Protein AF-A0A1L8STH0-F1 (afdb_monomer_lite)

InterPro domains:
  IPR018649 SHOCT domain [PF09851] (233-260)

Organism: NCBI:txid319970

Sequence (262 aa):
MKKMAKICVGCENKIGALSSGYKLGDGDYACKNCFKLAGYGGSFADLKELKTMTSAEFKKRLPADAGEVNAKDLHKSQLAQFKAHANLTINDVLFNDQEQALLIKKSIMFNRPQSLIKYEDIDSYTPIFDSGKMRKGSFSRGVVGGAVAGPLGSLVASSTGKKSIESISRLGIDFHLKDGREIQFLLAETDVKLDSITGRALVDDYNKLVEKLDSLFAPETSASSAEILSPVDEIRKYKELLDEGILTQAEFDAKKKELLEN

Foldseek 3Di:
DPPPFAAALQARHTDDPPADFQAALVGHGHHPVLLVQLPDPPDPVSSVVRNDDDSVRSNVSHDPCSHPDDVVNVVVVVVVVQVVQQPDDQPQKTHHVVQQWIWRDDDPVVNAHIDIGHLVFFPDKAWDWAFDDWPDDDDDDDGPDDDSDAQCVCLLVVPVDDTHRQWTQWGWMWTQTPVRDIHTDTPHNHTDGCPDPSNVSSSVSRNVVSVVNCVSVPPCPDDDDDDPDQLVVVLVVLVVCVVVVVDPPVRSVVSNVVSVVD

Secondary structure (DSSP, 8-state):
---PPEEBTTT-PEEPTTS-PEEPTTS-EE-HHHHHHTT----HHHHHHHTT--HHHHHHTS-TTTTT--HHHHHHHHHHHHHHT-SEEETTEEEETTTTEEEEPPBTTTTBPPEEEEGGGEEEEEEEEEE--B---SS------------THHHHH-TTSS--B-EEEEEEEEEEETTS-EEEEEEESS-EETTSHHHHHHHHHHHHHHHHHHHHHS----S-S-----HHHHHHHHHHHHHTTSS-HHHHHHHHHHHH--

pLDDT: mean 75.12, std 16.88, range [33.81, 95.19]

Structure (mmCIF, N/CA/C/O backbone):
data_AF-A0A1L8STH0-F1
#
_entry.id   AF-A0A1L8STH0-F1
#
loop_
_atom_site.group_PDB
_atom_site.id
_atom_site.type_symbol
_atom_site.label_atom_id
_atom_site.label_alt_id
_atom_site.label_comp_id
_atom_site.label_asym_id
_atom_site.label_e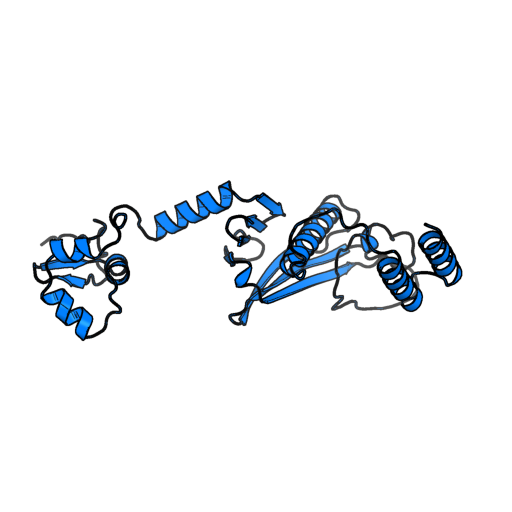ntity_id
_atom_site.label_seq_id
_atom_site.pdbx_PDB_ins_code
_atom_site.Cartn_x
_atom_site.Cartn_y
_atom_site.Cartn_z
_atom_site.occupancy
_atom_site.B_iso_or_equiv
_atom_site.auth_seq_id
_atom_site.auth_comp_id
_atom_site.auth_asym_id
_atom_site.auth_atom_id
_atom_site.pdbx_PDB_model_num
ATOM 1 N N . MET A 1 1 ? -25.577 24.052 37.010 1.00 42.78 1 MET A N 1
ATOM 2 C CA . MET A 1 1 ? -25.224 22.674 37.428 1.00 42.78 1 MET A CA 1
ATOM 3 C C . MET A 1 1 ? -24.206 22.115 36.436 1.00 42.78 1 MET A C 1
ATOM 5 O O . MET A 1 1 ? -24.540 21.992 35.264 1.00 42.78 1 MET A O 1
ATOM 9 N N . LYS A 1 2 ? -22.953 21.851 36.841 1.00 46.34 2 LYS A N 1
ATOM 10 C CA . LYS A 1 2 ? -21.965 21.191 35.964 1.00 46.34 2 LYS A CA 1
ATOM 11 C C . LYS A 1 2 ? -22.470 19.772 35.675 1.00 46.34 2 LYS A C 1
ATOM 13 O O . LYS A 1 2 ? -22.552 18.972 36.601 1.00 46.34 2 LYS A O 1
ATOM 18 N N . LYS A 1 3 ? -22.830 19.453 34.423 1.00 57.97 3 LYS A N 1
ATOM 19 C CA . LYS A 1 3 ? -23.038 18.054 34.011 1.00 57.97 3 LYS A CA 1
ATOM 20 C C . LYS A 1 3 ? -21.710 17.333 34.233 1.00 57.97 3 LYS A C 1
ATOM 22 O O . LYS A 1 3 ? -20.728 17.653 33.564 1.00 57.97 3 LYS A O 1
ATOM 27 N N . MET A 1 4 ? -21.668 16.422 35.202 1.00 65.06 4 MET A N 1
ATOM 28 C CA . MET A 1 4 ? -20.504 15.564 35.386 1.00 65.06 4 MET A CA 1
ATOM 29 C C . MET A 1 4 ? -20.271 14.768 34.102 1.00 65.06 4 MET A C 1
ATOM 31 O O . MET A 1 4 ? -21.213 14.354 33.419 1.00 65.06 4 MET A O 1
ATOM 35 N N . ALA A 1 5 ? -19.003 14.634 33.734 1.00 73.25 5 ALA A N 1
ATOM 36 C CA . ALA A 1 5 ? -18.606 13.856 32.579 1.00 73.25 5 ALA A CA 1
ATOM 37 C C . ALA A 1 5 ? -18.984 12.389 32.807 1.00 73.25 5 ALA A C 1
ATOM 39 O O . ALA A 1 5 ? -18.653 11.830 33.847 1.00 73.25 5 ALA A O 1
ATOM 40 N N . LYS A 1 6 ? -19.662 11.766 31.840 1.00 87.31 6 LYS A N 1
ATOM 41 C CA . LYS A 1 6 ? -19.889 10.318 31.869 1.00 87.31 6 LYS A CA 1
ATOM 42 C C . LYS A 1 6 ? -18.554 9.621 31.615 1.00 87.31 6 LYS A C 1
ATOM 44 O O . LYS A 1 6 ? -17.863 9.989 30.666 1.00 87.31 6 LYS A O 1
ATOM 49 N N . ILE A 1 7 ? -18.202 8.637 32.430 1.00 87.06 7 ILE A N 1
ATOM 50 C CA . ILE A 1 7 ? -16.996 7.819 32.264 1.00 87.06 7 ILE A CA 1
ATOM 51 C C . ILE A 1 7 ? -17.436 6.404 31.889 1.00 87.06 7 ILE A C 1
ATOM 53 O O . ILE A 1 7 ? -18.454 5.920 32.377 1.00 87.06 7 ILE A O 1
ATOM 57 N N . CYS A 1 8 ? -16.715 5.778 30.961 1.00 88.81 8 CYS A N 1
ATOM 58 C CA . CYS A 1 8 ? -16.949 4.394 30.581 1.00 88.81 8 CYS A CA 1
ATOM 59 C C . CYS A 1 8 ? -16.483 3.456 31.695 1.00 88.81 8 CYS A C 1
ATOM 61 O O . CYS A 1 8 ? -15.317 3.506 32.065 1.00 88.81 8 CYS A O 1
ATOM 63 N N . VAL A 1 9 ? -17.328 2.535 32.152 1.00 89.12 9 VAL A N 1
ATOM 64 C CA . VAL A 1 9 ? -16.907 1.527 33.137 1.00 89.12 9 VAL A CA 1
ATOM 65 C C . VAL A 1 9 ? -15.927 0.505 32.578 1.00 89.12 9 VAL A C 1
ATOM 67 O O . VAL A 1 9 ? -15.195 -0.097 33.346 1.00 89.12 9 VAL A O 1
ATOM 70 N N . GLY A 1 10 ? -15.907 0.286 31.262 1.00 84.69 10 GLY A N 1
ATOM 71 C CA . GLY A 1 10 ? -15.038 -0.716 30.644 1.00 84.69 10 GLY A CA 1
ATOM 72 C C . GLY A 1 10 ? -13.602 -0.249 30.425 1.00 84.69 10 GLY A C 1
ATOM 73 O O . GLY A 1 10 ? -12.675 -0.996 30.697 1.00 84.69 10 GLY A O 1
ATOM 74 N N . CYS A 1 11 ? -13.430 0.982 29.938 1.00 82.25 11 CYS A N 1
ATOM 75 C CA . CYS A 1 11 ? -12.124 1.519 29.542 1.00 82.25 11 CYS A CA 1
ATOM 76 C C . CYS A 1 11 ? -11.747 2.823 30.251 1.00 82.25 11 CYS A C 1
ATOM 78 O O . CYS A 1 11 ? -10.834 3.505 29.805 1.00 82.25 11 CYS A O 1
ATOM 80 N N . GLU A 1 12 ? -12.536 3.246 31.243 1.00 84.56 12 GLU A N 1
ATOM 81 C CA . GLU A 1 12 ? -12.323 4.439 32.088 1.00 84.56 12 GLU A CA 1
ATOM 82 C C . GLU A 1 12 ? -12.192 5.776 31.331 1.00 84.56 12 GLU A C 1
ATOM 84 O O . GLU A 1 12 ? -11.986 6.845 31.904 1.00 84.56 12 GLU A O 1
ATOM 89 N N . ASN A 1 13 ? -12.430 5.751 30.022 1.00 82.00 13 ASN A N 1
ATOM 90 C CA . ASN A 1 13 ? -12.396 6.922 29.171 1.00 82.00 13 ASN A CA 1
ATOM 91 C C . ASN A 1 13 ? -13.669 7.757 29.311 1.00 82.00 13 ASN A C 1
ATOM 93 O O . ASN A 1 13 ? -14.790 7.249 29.432 1.00 82.00 13 ASN A O 1
ATOM 97 N N . LYS A 1 14 ? -13.502 9.073 29.190 1.00 85.75 14 LYS A N 1
ATOM 98 C CA . LYS A 1 14 ? -14.611 10.026 29.168 1.00 85.75 14 LYS A CA 1
ATOM 99 C C . LYS A 1 14 ? -15.485 9.822 27.926 1.00 85.75 14 LYS A C 1
ATOM 101 O O . LYS A 1 14 ? -15.016 9.895 26.792 1.00 85.75 14 LYS A O 1
ATOM 106 N N . ILE A 1 15 ? -16.783 9.645 28.137 1.00 84.88 15 ILE A N 1
ATOM 107 C CA . ILE A 1 15 ? -17.794 9.616 27.083 1.00 84.88 15 ILE A CA 1
ATOM 108 C C . ILE A 1 15 ? -18.123 11.068 26.717 1.00 84.88 15 ILE A C 1
ATOM 110 O O . ILE A 1 15 ? -18.501 11.880 27.568 1.00 84.88 15 ILE A O 1
ATOM 114 N N . GLY A 1 16 ? -17.911 11.409 25.445 1.00 75.00 16 GLY A N 1
ATOM 115 C CA . GLY A 1 16 ? -18.109 12.754 24.913 1.00 75.00 16 GLY A CA 1
ATOM 116 C C . GLY A 1 16 ? -19.529 13.281 25.134 1.00 75.00 16 GLY A C 1
ATOM 117 O O . GLY A 1 16 ? -20.498 12.530 25.149 1.00 75.00 16 GLY A O 1
ATOM 118 N N . ALA A 1 17 ? -19.670 14.602 25.269 1.00 67.69 17 ALA A N 1
ATOM 119 C CA . ALA A 1 17 ? -20.964 15.241 25.538 1.00 67.69 17 ALA A CA 1
ATOM 120 C C . ALA A 1 17 ? -22.015 15.009 24.431 1.00 67.69 17 ALA A C 1
ATOM 122 O O . ALA A 1 17 ? -23.211 15.092 24.703 1.00 67.69 17 ALA A O 1
ATOM 123 N N . LEU A 1 18 ? -21.557 14.711 23.209 1.00 61.09 18 LEU A N 1
ATOM 124 C CA . LEU A 1 18 ? -22.375 14.427 22.026 1.00 61.09 18 LEU A CA 1
ATOM 125 C C . LEU A 1 18 ? -22.520 12.923 21.731 1.00 61.09 18 LEU A C 1
ATOM 127 O O . LEU A 1 18 ? -23.310 12.556 20.867 1.00 61.09 18 LEU A O 1
ATOM 131 N N . SER A 1 19 ? -21.777 12.045 22.418 1.00 62.41 19 SER A N 1
ATOM 132 C CA . SER A 1 19 ? -21.889 10.597 22.237 1.00 62.41 19 SER A CA 1
ATOM 133 C C . SER A 1 19 ? -22.766 9.977 23.325 1.00 62.41 19 SER A C 1
ATOM 135 O O . SER A 1 19 ? -22.543 10.136 24.527 1.00 62.41 19 SER A O 1
ATOM 137 N N . SER A 1 20 ? -23.799 9.246 22.908 1.00 68.75 20 SER A N 1
ATOM 138 C CA . SER A 1 20 ? -24.640 8.470 23.814 1.00 68.75 20 SER A CA 1
ATOM 139 C C . SER A 1 20 ? -23.900 7.201 24.239 1.00 68.75 20 SER A C 1
ATOM 141 O O . SER A 1 20 ? -23.809 6.227 23.498 1.00 68.75 20 SER A O 1
ATOM 143 N N . GLY A 1 21 ? -23.340 7.217 25.448 1.00 85.25 21 GLY A N 1
ATOM 144 C CA . GLY A 1 21 ? -22.971 5.982 26.141 1.00 85.25 21 GLY A CA 1
ATOM 145 C C . GLY A 1 21 ? -24.203 5.117 26.422 1.00 85.25 21 GLY A C 1
ATOM 146 O O . GLY A 1 21 ? -25.314 5.638 26.562 1.00 85.25 21 GLY A O 1
ATOM 147 N N . TYR A 1 22 ? -23.998 3.811 26.545 1.00 90.62 22 TYR A N 1
ATOM 148 C CA . TYR A 1 22 ? -25.030 2.840 26.892 1.00 90.62 22 TYR A CA 1
ATOM 149 C C . TYR A 1 22 ? -25.149 2.757 28.410 1.00 90.62 22 TYR A C 1
ATOM 151 O O . TYR A 1 22 ? -24.155 2.501 29.083 1.00 90.62 22 TYR A O 1
ATOM 159 N N . LYS A 1 23 ? -26.340 3.031 28.945 1.00 91.62 23 LYS A N 1
ATOM 160 C CA . LYS A 1 23 ? -26.589 3.035 30.391 1.00 91.62 23 LYS A CA 1
ATOM 161 C C . LYS A 1 23 ? -26.835 1.607 30.895 1.00 91.62 23 LYS A C 1
ATOM 163 O O . LYS A 1 23 ? -27.662 0.909 30.310 1.00 91.62 23 LYS A O 1
ATOM 168 N N . LEU A 1 24 ? -26.146 1.227 31.965 1.00 91.94 24 LEU A N 1
ATOM 169 C CA . LEU A 1 24 ? -26.267 -0.050 32.673 1.00 91.94 24 LEU A CA 1
ATOM 170 C C . LEU A 1 24 ? -27.373 0.005 33.741 1.00 91.94 24 LEU A C 1
ATOM 172 O O . LEU A 1 24 ? -27.905 1.081 34.044 1.00 91.94 24 LEU A O 1
ATOM 176 N N . GLY A 1 25 ? -27.737 -1.150 34.302 1.00 90.94 25 GLY A N 1
ATOM 177 C CA . GLY A 1 25 ? -28.806 -1.268 35.300 1.00 90.94 25 GLY A CA 1
ATOM 178 C C . GLY A 1 25 ? -28.511 -0.561 36.624 1.00 90.94 25 GLY A C 1
ATOM 179 O O . GLY A 1 25 ? -29.418 -0.011 37.245 1.00 90.94 25 GLY A O 1
ATOM 180 N N . ASP A 1 26 ? -27.239 -0.482 37.007 1.00 91.44 26 ASP A N 1
ATOM 181 C CA . ASP A 1 26 ? -26.745 0.247 38.184 1.00 91.44 26 ASP A CA 1
ATOM 182 C C . ASP A 1 26 ? -26.544 1.755 37.938 1.00 91.44 26 ASP A C 1
ATOM 184 O O . ASP A 1 26 ? -26.207 2.507 38.850 1.00 91.44 26 ASP A O 1
ATOM 188 N N . GLY A 1 27 ? -26.826 2.232 36.723 1.00 88.38 27 GLY A N 1
ATOM 189 C CA . GLY A 1 27 ? -26.800 3.651 36.375 1.00 88.38 27 GLY A CA 1
ATOM 190 C C . GLY A 1 27 ? -25.500 4.144 35.745 1.00 88.38 27 GLY A C 1
ATOM 191 O O . GLY A 1 27 ? -25.479 5.275 35.242 1.00 88.38 27 GLY A O 1
ATOM 192 N N . ASP A 1 28 ? -24.483 3.290 35.707 1.00 92.00 28 ASP A N 1
ATOM 193 C CA . ASP A 1 28 ? -23.204 3.528 35.054 1.00 92.00 28 ASP A CA 1
ATOM 194 C C . ASP A 1 28 ? -23.305 3.468 33.522 1.00 92.00 28 ASP A C 1
ATOM 196 O O . ASP A 1 28 ? -24.368 3.209 32.946 1.00 92.00 28 ASP A O 1
ATOM 200 N N . TYR A 1 29 ? -22.202 3.770 32.830 1.00 92.00 29 TYR A N 1
ATOM 201 C CA . TYR A 1 29 ? -22.183 3.859 31.371 1.00 92.00 29 TYR A CA 1
ATOM 202 C C . TYR A 1 29 ? -21.056 3.056 30.731 1.00 92.00 29 TYR A C 1
ATOM 204 O O . TYR A 1 29 ? -19.908 3.122 31.155 1.00 92.00 29 TYR A O 1
ATOM 212 N N . ALA A 1 30 ? -21.360 2.403 29.611 1.00 89.94 30 ALA A N 1
ATOM 213 C CA . ALA A 1 30 ? -20.384 1.844 28.684 1.00 89.94 30 ALA A CA 1
ATOM 214 C C . ALA A 1 30 ? -20.266 2.716 27.421 1.00 89.94 30 ALA A C 1
ATOM 216 O O . ALA A 1 30 ? -21.263 3.197 26.873 1.00 89.94 30 ALA A O 1
ATOM 217 N N . CYS A 1 31 ? -19.048 2.928 26.921 1.00 89.19 31 CYS A N 1
ATOM 218 C CA . CYS A 1 31 ? -18.838 3.562 25.621 1.00 89.19 31 CYS A CA 1
ATOM 219 C C . CYS A 1 31 ? -19.174 2.583 24.483 1.00 89.19 31 CYS A C 1
ATOM 221 O O . CYS A 1 31 ? -19.232 1.370 24.680 1.00 89.19 31 CYS A O 1
ATOM 223 N N . LYS A 1 32 ? -19.348 3.101 23.263 1.00 87.19 32 LYS A N 1
ATOM 224 C CA . LYS A 1 32 ? -19.681 2.285 22.084 1.00 87.19 32 LYS A CA 1
ATOM 225 C C . LYS A 1 32 ? -18.651 1.201 21.764 1.00 87.19 32 LYS A C 1
ATOM 227 O O . LYS A 1 32 ? -19.029 0.148 21.262 1.00 87.19 32 LYS A O 1
ATOM 232 N N . ASN A 1 33 ? -17.378 1.440 22.069 1.00 82.31 33 ASN A N 1
ATOM 233 C CA . ASN A 1 33 ? -16.323 0.462 21.815 1.00 82.31 33 ASN A CA 1
ATOM 234 C C . ASN A 1 33 ? -16.402 -0.693 22.814 1.00 82.31 33 ASN A C 1
ATOM 236 O O . ASN A 1 33 ? -16.520 -1.833 22.388 1.00 82.31 33 ASN A O 1
ATOM 240 N N . CYS A 1 34 ? -16.442 -0.406 24.121 1.00 85.12 34 CYS A N 1
ATOM 241 C CA . CYS A 1 34 ? -16.616 -1.439 25.147 1.00 85.12 34 CYS A CA 1
ATOM 242 C C . CYS A 1 34 ? -17.928 -2.206 24.967 1.00 85.12 34 CYS A C 1
ATOM 244 O O . CYS A 1 34 ? -17.962 -3.409 25.168 1.00 85.12 34 CYS A O 1
ATOM 246 N N . PHE A 1 35 ? -19.000 -1.533 24.542 1.00 87.19 35 PHE A N 1
ATOM 247 C CA . PHE A 1 35 ? -20.268 -2.186 24.221 1.00 87.19 35 PHE A CA 1
ATOM 248 C C . PHE A 1 35 ? -20.105 -3.262 23.137 1.00 87.19 35 PHE A C 1
ATOM 250 O O . PHE A 1 35 ? -20.540 -4.392 23.324 1.00 87.19 35 PHE A O 1
ATOM 257 N N . LYS A 1 36 ? -19.422 -2.937 22.032 1.00 84.56 36 LYS A N 1
ATOM 258 C CA . LYS A 1 36 ? -19.140 -3.907 20.965 1.00 84.56 36 LYS A CA 1
ATOM 259 C C . LYS A 1 36 ? -18.164 -4.999 21.404 1.00 84.56 36 LYS A C 1
ATOM 261 O O . LYS A 1 36 ? -18.380 -6.157 21.075 1.00 84.56 36 LYS A O 1
ATOM 266 N N . LEU A 1 37 ? -17.116 -4.639 22.151 1.00 81.62 37 LEU A N 1
ATOM 267 C CA . LEU A 1 37 ? -16.128 -5.590 22.679 1.00 81.62 37 LEU A CA 1
ATOM 268 C C . LEU A 1 37 ? -16.756 -6.605 23.638 1.00 81.62 37 LEU A C 1
ATOM 270 O O . LEU A 1 37 ? -16.346 -7.756 23.647 1.00 81.62 37 LEU A O 1
ATOM 274 N N . ALA A 1 38 ? -17.780 -6.200 24.392 1.00 82.81 38 ALA A N 1
ATOM 275 C CA . ALA A 1 38 ? -18.565 -7.085 25.250 1.00 82.81 38 ALA A CA 1
ATOM 276 C C . ALA A 1 38 ? -19.574 -7.967 24.478 1.00 82.81 38 ALA A C 1
ATOM 278 O O . ALA A 1 38 ? -20.394 -8.639 25.102 1.00 82.81 38 ALA A O 1
ATOM 279 N N . GLY A 1 39 ? -19.540 -7.950 23.138 1.00 80.25 39 GLY A N 1
ATOM 280 C CA . GLY A 1 39 ? -20.343 -8.817 22.273 1.00 80.25 39 GLY A CA 1
ATOM 281 C C . GLY A 1 39 ? -21.718 -8.273 21.880 1.00 80.25 39 GLY A C 1
ATOM 282 O O . GLY A 1 39 ? -22.509 -9.015 21.306 1.00 80.25 39 GLY A O 1
ATOM 283 N N . TYR A 1 40 ? -22.029 -7.002 22.155 1.00 84.56 40 TYR A N 1
ATOM 284 C CA . TYR A 1 40 ? -23.346 -6.435 21.845 1.00 84.56 40 TYR A CA 1
ATOM 285 C C . TYR A 1 40 ? -23.395 -5.760 20.464 1.00 84.56 40 TYR A C 1
ATOM 287 O O . TYR A 1 40 ? -22.540 -4.941 20.108 1.00 84.56 40 TYR A O 1
ATOM 295 N N . GLY A 1 41 ? -24.447 -6.057 19.696 1.00 76.69 41 GLY A N 1
ATOM 296 C CA . GLY A 1 41 ? -24.688 -5.531 18.347 1.00 76.69 41 GLY A CA 1
ATOM 297 C C . GLY A 1 41 ? -25.549 -4.262 18.305 1.00 76.69 41 GLY A C 1
ATOM 298 O O . GLY A 1 41 ? -25.539 -3.541 17.308 1.00 76.69 41 GLY A O 1
ATOM 299 N N . GLY A 1 42 ? -26.257 -3.947 19.392 1.00 79.75 42 GLY A N 1
ATOM 300 C CA . GLY A 1 42 ? -27.161 -2.797 19.499 1.00 79.75 42 GLY A CA 1
ATOM 301 C C . GLY A 1 42 ? -28.630 -3.141 19.257 1.00 79.75 42 GLY A C 1
ATOM 302 O O . GLY A 1 42 ? -29.432 -2.231 19.043 1.00 79.75 42 GLY A O 1
ATOM 303 N N . SER A 1 43 ? -28.983 -4.429 19.280 1.00 84.56 43 SER A N 1
ATOM 304 C CA . SER A 1 43 ? -30.360 -4.888 19.111 1.00 84.56 43 SER A CA 1
ATOM 305 C C . SER A 1 43 ? -31.255 -4.442 20.279 1.00 84.56 43 SER A C 1
ATOM 307 O O . SER A 1 43 ? -30.781 -4.074 21.358 1.00 84.56 43 SER A O 1
ATOM 309 N N . PHE A 1 44 ? -32.578 -4.496 20.096 1.00 85.56 44 PHE A N 1
ATOM 310 C CA . PHE A 1 44 ? -33.516 -4.237 21.194 1.00 85.56 44 PHE A CA 1
ATOM 311 C C . PHE A 1 44 ? -33.310 -5.204 22.375 1.00 85.56 44 PHE A C 1
ATOM 313 O O . PHE A 1 44 ? -33.454 -4.796 23.529 1.00 85.56 44 PHE A O 1
ATOM 320 N N . ALA A 1 45 ? -32.940 -6.460 22.098 1.00 83.88 45 ALA A N 1
ATOM 321 C CA . ALA A 1 45 ? -32.635 -7.452 23.125 1.00 83.88 45 ALA A CA 1
ATOM 322 C C . ALA A 1 45 ? -31.372 -7.066 23.909 1.00 83.88 45 ALA A C 1
ATOM 324 O O . ALA A 1 45 ? -31.415 -7.031 25.137 1.00 83.88 45 ALA A O 1
ATOM 325 N N . ASP A 1 46 ? -30.314 -6.649 23.210 1.00 84.50 46 ASP A N 1
ATOM 326 C CA . ASP A 1 46 ? -29.050 -6.209 23.814 1.00 84.50 46 ASP A CA 1
ATOM 327 C C . ASP A 1 46 ? -29.291 -5.029 24.765 1.00 84.50 46 ASP A C 1
ATOM 329 O O . ASP A 1 46 ? -28.834 -5.011 25.905 1.00 84.50 46 ASP A O 1
ATOM 333 N N . LEU A 1 47 ? -30.073 -4.036 24.324 1.00 85.81 47 LEU A N 1
ATOM 334 C CA . LEU A 1 47 ? -30.404 -2.865 25.140 1.00 85.81 47 LEU A CA 1
ATOM 335 C C . LEU A 1 47 ? -31.247 -3.220 26.370 1.00 85.81 47 LEU A C 1
ATOM 337 O O . LEU A 1 47 ? -31.153 -2.535 27.392 1.00 85.81 47 LEU A O 1
ATOM 341 N N . LYS A 1 48 ? -32.092 -4.252 26.277 1.00 89.44 48 LYS A N 1
ATOM 342 C CA . LYS A 1 48 ? -32.896 -4.743 27.399 1.00 89.44 48 LYS A CA 1
ATOM 343 C C . LYS A 1 48 ? -32.021 -5.471 28.420 1.00 89.44 48 LYS A C 1
ATOM 345 O O . LYS A 1 48 ? -32.165 -5.206 29.608 1.00 89.44 48 LYS A O 1
ATOM 350 N N . GLU A 1 49 ? -31.096 -6.309 27.957 1.00 89.06 49 GLU A N 1
ATOM 351 C CA . GLU A 1 49 ? -30.124 -7.022 28.794 1.00 89.06 49 GLU A CA 1
ATOM 352 C C . GLU A 1 49 ? -29.173 -6.055 29.518 1.00 89.06 49 GLU A C 1
ATOM 354 O O . GLU A 1 49 ? -28.969 -6.162 30.729 1.00 89.06 49 GLU A O 1
ATOM 359 N N . LEU A 1 50 ? -28.666 -5.031 28.822 1.00 88.50 50 LEU A N 1
ATOM 360 C CA . LEU A 1 50 ? -27.799 -4.017 29.434 1.00 88.50 50 LEU A CA 1
ATOM 361 C C . LEU A 1 50 ? -28.469 -3.238 30.563 1.00 88.50 50 LEU A C 1
ATOM 363 O O . LEU A 1 50 ? -27.807 -2.889 31.537 1.00 88.50 50 LEU A O 1
ATOM 367 N N . LYS A 1 51 ? -29.777 -2.984 30.463 1.00 88.12 51 LYS A N 1
ATOM 368 C CA . LYS A 1 51 ? -30.535 -2.292 31.517 1.00 88.12 51 LYS A CA 1
ATOM 369 C C . LYS A 1 51 ? -30.727 -3.127 32.781 1.00 88.12 51 LYS A C 1
ATOM 371 O O . LYS A 1 51 ? -31.133 -2.566 33.793 1.00 88.12 51 LYS A O 1
ATOM 376 N N . THR A 1 52 ? -30.477 -4.432 32.730 1.00 91.19 52 THR A N 1
ATOM 377 C CA . THR A 1 52 ? -30.568 -5.329 33.891 1.00 91.19 52 THR A CA 1
ATOM 378 C C . THR A 1 52 ? -29.205 -5.734 34.445 1.00 91.19 52 THR A C 1
ATOM 380 O O . THR A 1 52 ? -29.140 -6.288 35.534 1.00 91.19 52 THR A O 1
ATOM 383 N N . MET A 1 53 ? -28.127 -5.454 33.714 1.00 88.69 53 MET A N 1
ATOM 384 C CA . MET A 1 53 ? -26.763 -5.854 34.051 1.00 88.69 53 MET A CA 1
ATOM 385 C C . MET A 1 53 ? -26.047 -4.792 34.893 1.00 88.69 53 MET A C 1
ATOM 387 O O . MET A 1 53 ? -26.216 -3.589 34.673 1.00 88.69 53 MET A O 1
ATOM 391 N N . THR A 1 54 ? -25.202 -5.242 35.818 1.00 94.25 54 THR A N 1
ATOM 392 C CA . THR A 1 54 ? -24.309 -4.389 36.617 1.00 94.25 54 THR A CA 1
ATOM 393 C C . THR A 1 54 ? -22.984 -4.110 35.906 1.00 94.25 54 THR A C 1
ATOM 395 O O . THR A 1 54 ? -22.536 -4.859 35.035 1.00 94.25 54 THR A O 1
ATOM 398 N N . SER A 1 55 ? -22.278 -3.067 36.326 1.00 89.81 55 SER A N 1
ATOM 399 C CA . SER A 1 55 ? -20.946 -2.729 35.819 1.00 89.81 55 SER A CA 1
ATOM 400 C C . SER A 1 55 ? -19.915 -3.822 36.076 1.00 89.81 55 SER A C 1
ATOM 402 O O . SER A 1 55 ? -19.035 -4.044 35.245 1.00 89.81 55 SER A O 1
ATOM 404 N N . ALA A 1 56 ? -20.030 -4.544 37.193 1.00 87.06 56 ALA A N 1
ATOM 405 C CA . ALA A 1 56 ? -19.158 -5.673 37.505 1.00 87.06 56 ALA A CA 1
ATOM 406 C C . ALA A 1 56 ? -19.361 -6.841 36.524 1.00 87.06 56 ALA A C 1
ATOM 408 O O . ALA A 1 56 ? -18.391 -7.446 36.073 1.00 87.06 56 ALA A O 1
ATOM 409 N N . GLU A 1 57 ? -20.607 -7.144 36.163 1.00 86.62 57 GLU A N 1
ATOM 410 C CA . GLU A 1 57 ? -20.935 -8.177 35.173 1.00 86.62 57 GLU A CA 1
ATOM 411 C C . GLU A 1 57 ? -20.540 -7.754 33.758 1.00 86.62 57 GLU A C 1
ATOM 413 O O . GLU A 1 57 ? -19.990 -8.559 33.010 1.00 86.62 57 GLU A O 1
ATOM 418 N N . PHE A 1 58 ? -20.738 -6.480 33.413 1.00 89.19 58 PHE A N 1
ATOM 419 C CA . PHE A 1 58 ? -20.303 -5.936 32.131 1.00 89.19 58 PHE A CA 1
ATOM 420 C C . PHE A 1 58 ? -18.784 -6.036 31.960 1.00 89.19 58 PHE A C 1
ATOM 422 O O . PHE A 1 58 ? -18.314 -6.491 30.919 1.00 89.19 58 PHE A O 1
ATOM 429 N N . LYS A 1 59 ? -18.010 -5.683 32.997 1.00 85.75 59 LYS A N 1
ATOM 430 C CA . LYS A 1 59 ? -16.543 -5.807 32.994 1.00 85.75 59 LYS A CA 1
ATOM 431 C C . LYS A 1 59 ? -16.072 -7.241 32.748 1.00 85.75 59 LYS A C 1
ATOM 433 O O . LYS A 1 59 ? -15.091 -7.427 32.044 1.00 85.75 59 LYS A O 1
ATOM 438 N N . LYS A 1 60 ? -16.787 -8.252 33.256 1.00 86.44 60 LYS A N 1
ATOM 439 C CA . LYS A 1 60 ? -16.457 -9.672 33.020 1.00 86.44 60 LYS A CA 1
ATOM 440 C C . LYS A 1 60 ? -16.644 -10.118 31.566 1.00 86.44 60 LYS A C 1
ATOM 442 O O . LYS A 1 60 ? -16.074 -11.132 31.185 1.00 86.44 60 LYS A O 1
ATOM 447 N N . ARG A 1 61 ? -17.453 -9.405 30.774 1.00 83.19 61 ARG A N 1
ATOM 448 C CA . ARG A 1 61 ? -17.642 -9.686 29.338 1.00 83.19 61 ARG A CA 1
ATOM 449 C C . ARG A 1 61 ? -16.610 -9.004 28.450 1.00 83.19 61 ARG A C 1
ATOM 451 O O . ARG A 1 61 ? -16.568 -9.278 27.256 1.00 83.19 61 ARG A O 1
ATOM 458 N N . LEU A 1 62 ? -15.821 -8.092 29.005 1.00 77.62 62 LEU A N 1
ATOM 459 C CA . LEU A 1 62 ? -14.759 -7.436 28.267 1.00 77.62 62 LEU A CA 1
ATOM 460 C C . LEU A 1 62 ? -13.516 -8.331 28.225 1.00 77.62 62 LEU A C 1
ATOM 462 O O . LEU A 1 62 ? -13.262 -9.066 29.182 1.00 77.62 62 LEU A O 1
ATOM 466 N N . PRO A 1 63 ? -12.722 -8.261 27.145 1.00 72.06 63 PRO A N 1
ATOM 467 C CA . PRO A 1 63 ? -11.413 -8.897 27.133 1.00 72.06 63 PRO A CA 1
ATOM 468 C C . PRO A 1 63 ? -10.523 -8.277 28.228 1.00 72.06 63 PRO A C 1
ATOM 470 O O . PRO A 1 63 ? -10.731 -7.130 28.637 1.00 72.06 63 PRO A O 1
ATOM 473 N N . ALA A 1 64 ? -9.563 -9.054 28.743 1.00 64.50 64 ALA A N 1
ATOM 474 C CA . ALA A 1 64 ? -8.769 -8.716 29.934 1.00 64.50 64 ALA A CA 1
ATOM 475 C C . ALA A 1 64 ? -7.968 -7.396 29.819 1.00 64.50 64 ALA A C 1
ATOM 477 O O . ALA A 1 64 ? -7.541 -6.844 30.827 1.00 64.50 64 ALA A O 1
ATOM 478 N N . ASP A 1 65 ? -7.808 -6.880 28.604 1.00 57.44 65 ASP A N 1
ATOM 479 C CA . ASP A 1 65 ? -7.063 -5.686 28.201 1.00 57.44 65 ASP A CA 1
ATOM 480 C C . ASP A 1 65 ? -7.958 -4.471 27.864 1.00 57.44 65 ASP A C 1
ATOM 482 O O . ASP A 1 65 ? -7.466 -3.411 27.471 1.00 57.44 65 ASP A O 1
ATOM 486 N N . ALA A 1 66 ? -9.280 -4.566 28.050 1.00 55.03 66 ALA A N 1
ATOM 487 C CA . ALA A 1 66 ? -10.223 -3.504 27.675 1.00 55.03 66 ALA A CA 1
ATOM 488 C C . ALA A 1 66 ? -10.021 -2.163 28.412 1.00 55.03 66 ALA A C 1
ATOM 490 O O . ALA A 1 66 ? -10.550 -1.136 27.971 1.00 55.03 66 ALA A O 1
ATOM 491 N N . GLY A 1 67 ? -9.265 -2.171 29.515 1.00 53.84 67 GLY A N 1
ATOM 492 C CA . GLY A 1 67 ? -8.900 -0.994 30.301 1.00 53.84 67 GLY A CA 1
ATOM 493 C C . GLY A 1 67 ? -7.852 -0.087 29.647 1.00 53.84 67 GLY A C 1
ATOM 494 O O . GLY A 1 67 ? -7.850 1.109 29.924 1.00 53.84 67 GLY A O 1
ATOM 495 N N . GLU A 1 68 ? -6.998 -0.606 28.759 1.00 55.00 68 GLU A N 1
ATOM 496 C CA . GLU A 1 68 ? -5.767 0.105 28.370 1.00 55.00 68 GLU A CA 1
ATOM 497 C C . GLU A 1 68 ? -5.740 0.676 26.958 1.00 55.00 68 GLU A C 1
ATOM 499 O O . GLU A 1 68 ? -4.846 1.462 26.649 1.00 55.00 68 GLU A O 1
ATOM 504 N N . VAL A 1 69 ? -6.700 0.362 26.085 1.00 49.31 69 VAL A N 1
ATOM 505 C CA . VAL A 1 69 ? -6.530 0.748 24.683 1.00 49.31 69 VAL A CA 1
ATOM 506 C C . VAL A 1 69 ? -7.737 1.465 24.103 1.00 49.31 69 VAL A C 1
ATOM 508 O O . VAL A 1 69 ? -8.717 0.895 23.624 1.00 49.31 69 VAL A O 1
ATOM 511 N N . ASN A 1 70 ? -7.643 2.794 24.097 1.00 52.84 70 ASN A N 1
ATOM 512 C CA . ASN A 1 70 ? -8.379 3.609 23.144 1.00 52.84 70 ASN A CA 1
ATOM 513 C C . ASN A 1 70 ? -8.097 3.052 21.741 1.00 52.84 70 ASN A C 1
ATOM 515 O O . ASN A 1 70 ? -6.944 2.890 21.361 1.00 52.84 70 ASN A O 1
ATOM 519 N N . ALA A 1 71 ? -9.136 2.781 20.953 1.00 46.34 71 ALA A N 1
ATOM 520 C CA . ALA A 1 71 ? -8.995 2.232 19.603 1.00 46.34 71 ALA A CA 1
ATOM 521 C C . ALA A 1 71 ? -8.034 3.051 18.713 1.00 46.34 71 ALA A C 1
ATOM 523 O O . ALA A 1 71 ? -7.404 2.498 17.818 1.00 46.34 71 ALA A O 1
ATOM 524 N N . LYS A 1 72 ? -7.880 4.361 18.974 1.00 43.50 72 LYS A N 1
ATOM 525 C CA . LYS A 1 72 ? -6.872 5.201 18.308 1.00 43.50 72 LYS A CA 1
ATOM 526 C C . LYS A 1 72 ? -5.446 4.903 18.766 1.00 43.50 72 LYS A C 1
ATOM 528 O O . LYS A 1 72 ? -4.545 4.945 17.938 1.00 43.50 72 LYS A O 1
ATOM 533 N N . ASP A 1 73 ? -5.254 4.617 20.047 1.00 50.28 73 ASP A N 1
ATOM 534 C CA . ASP A 1 73 ? -3.956 4.286 20.632 1.00 50.28 73 ASP A CA 1
ATOM 535 C C . ASP A 1 73 ? -3.557 2.838 20.308 1.00 50.28 73 ASP A C 1
ATOM 537 O O . ASP A 1 73 ? -2.389 2.604 20.023 1.00 50.28 73 ASP A O 1
ATOM 541 N N . LEU A 1 74 ? -4.528 1.918 20.194 1.00 46.03 74 LEU A N 1
ATOM 542 C CA . LEU A 1 74 ? -4.320 0.543 19.716 1.00 46.03 74 LEU A CA 1
ATOM 543 C C . LEU A 1 74 ? -3.913 0.542 18.250 1.00 46.03 74 LEU A C 1
ATOM 545 O O . LEU A 1 74 ? -2.906 -0.035 17.873 1.00 46.03 74 LEU A O 1
ATOM 549 N N . HIS A 1 75 ? -4.671 1.253 17.417 1.00 55.12 75 HIS A N 1
ATOM 550 C CA . HIS A 1 75 ? -4.343 1.367 16.006 1.00 55.12 75 HIS A CA 1
ATOM 551 C C . HIS A 1 75 ? -2.992 2.069 15.807 1.00 55.12 75 HIS A C 1
ATOM 553 O O . HIS A 1 75 ? -2.233 1.711 14.914 1.00 55.12 75 HIS A O 1
ATOM 559 N N . LYS A 1 76 ? -2.646 3.044 16.659 1.00 62.41 76 LYS A N 1
ATOM 560 C CA . LYS A 1 76 ? -1.342 3.717 16.627 1.00 62.41 76 LYS A CA 1
ATOM 561 C C . LYS A 1 76 ? -0.203 2.802 17.083 1.00 62.41 76 LYS A C 1
ATOM 563 O O . LYS A 1 76 ? 0.862 2.868 16.474 1.00 62.41 76 LYS A O 1
ATOM 568 N N . SER A 1 77 ? -0.399 1.975 18.112 1.00 58.16 77 SER A N 1
ATOM 569 C CA . SER A 1 77 ? 0.611 1.026 18.593 1.00 58.16 77 SER A CA 1
ATOM 570 C C . SER A 1 77 ? 0.800 -0.137 17.623 1.00 58.16 77 SER A C 1
ATOM 572 O O . SER A 1 77 ? 1.938 -0.431 17.277 1.00 58.16 77 SER A O 1
ATOM 574 N N . GLN A 1 78 ? -0.283 -0.705 17.089 1.00 62.69 78 GLN A N 1
ATOM 575 C CA . GLN A 1 78 ? -0.254 -1.722 16.032 1.00 62.69 78 GLN A CA 1
ATOM 576 C C . GLN A 1 78 ? 0.440 -1.192 14.777 1.00 62.69 78 GLN A C 1
ATOM 578 O O . GLN A 1 78 ? 1.342 -1.827 14.252 1.00 62.69 78 GLN A O 1
ATOM 583 N N . LEU A 1 79 ? 0.113 0.027 14.339 1.00 69.31 79 LEU A N 1
ATOM 584 C CA . LEU A 1 79 ? 0.788 0.654 13.204 1.00 69.31 79 LEU A CA 1
ATOM 585 C C . LEU A 1 79 ? 2.272 0.941 13.487 1.00 69.31 79 LEU A C 1
ATOM 587 O O . LEU A 1 79 ? 3.097 0.872 12.577 1.00 69.31 79 LEU A O 1
ATOM 591 N N . ALA A 1 80 ? 2.626 1.308 14.721 1.00 72.94 80 ALA A N 1
ATOM 592 C CA . ALA A 1 80 ? 4.018 1.514 15.114 1.00 72.94 80 ALA A CA 1
ATOM 593 C C . ALA A 1 80 ? 4.799 0.193 15.132 1.00 72.94 80 ALA A C 1
ATOM 595 O O . ALA A 1 80 ? 5.928 0.159 14.650 1.00 72.94 80 ALA A O 1
ATOM 596 N N . GLN A 1 81 ? 4.187 -0.886 15.623 1.00 68.00 81 GLN A N 1
ATOM 597 C CA . GLN A 1 81 ? 4.752 -2.232 15.592 1.00 68.00 81 GLN A CA 1
ATOM 598 C C . GLN A 1 81 ? 4.902 -2.737 14.157 1.00 68.00 81 GLN A C 1
ATOM 600 O O . GLN A 1 81 ? 6.001 -3.147 13.798 1.00 68.00 81 GLN A O 1
ATOM 605 N N . PHE A 1 82 ? 3.878 -2.587 13.315 1.00 76.94 82 PHE A N 1
ATOM 606 C CA . PHE A 1 82 ? 3.948 -2.928 11.895 1.00 76.94 82 PHE A CA 1
ATOM 607 C C . PHE A 1 82 ? 5.138 -2.235 11.220 1.00 76.94 82 PHE A C 1
ATOM 609 O O . PHE A 1 82 ? 5.935 -2.861 10.527 1.00 76.94 82 PHE A O 1
ATOM 616 N N . LYS A 1 83 ? 5.296 -0.924 11.457 1.00 78.06 83 LYS A N 1
ATOM 617 C CA . LYS A 1 83 ? 6.409 -0.136 10.903 1.00 78.06 83 LYS A CA 1
ATOM 618 C C . LYS A 1 83 ? 7.774 -0.590 11.421 1.00 78.06 83 LYS A C 1
ATOM 620 O O . LYS A 1 83 ? 8.738 -0.516 10.669 1.00 78.06 83 LYS A O 1
ATOM 625 N N . ALA A 1 84 ? 7.864 -1.012 12.682 1.00 75.50 84 ALA A N 1
ATOM 626 C CA . ALA A 1 84 ? 9.113 -1.460 13.294 1.00 75.50 84 ALA A CA 1
ATOM 627 C C . ALA A 1 84 ? 9.574 -2.834 12.782 1.00 75.50 84 ALA A C 1
ATOM 629 O O . ALA A 1 84 ? 10.773 -3.097 12.778 1.00 75.50 84 ALA A O 1
ATOM 630 N N . HIS A 1 85 ? 8.641 -3.678 12.335 1.00 76.81 85 HIS A N 1
ATOM 631 C CA . HIS A 1 85 ? 8.914 -5.038 11.859 1.00 76.81 85 HIS A CA 1
ATOM 632 C C . HIS A 1 85 ? 8.776 -5.184 10.336 1.00 76.81 85 HIS A C 1
ATOM 634 O O . HIS A 1 85 ? 8.748 -6.299 9.824 1.00 76.81 85 HIS A O 1
ATOM 640 N N . ALA A 1 86 ? 8.715 -4.072 9.596 1.00 83.38 86 ALA A N 1
ATOM 641 C CA . ALA A 1 86 ? 8.737 -4.113 8.140 1.00 83.38 86 ALA A CA 1
ATOM 642 C C . ALA A 1 86 ? 10.060 -4.729 7.655 1.00 83.38 86 ALA A C 1
ATOM 644 O O . ALA A 1 86 ? 11.138 -4.194 7.921 1.00 83.38 86 ALA A O 1
ATOM 645 N N . ASN A 1 87 ? 9.982 -5.849 6.938 1.00 89.75 87 ASN A N 1
ATOM 646 C CA . ASN A 1 87 ? 11.153 -6.576 6.452 1.00 89.75 87 ASN A CA 1
ATOM 647 C C . ASN A 1 87 ? 11.663 -6.045 5.105 1.00 89.75 87 ASN A C 1
ATOM 649 O O . ASN A 1 87 ? 12.818 -6.273 4.754 1.00 89.75 87 ASN A O 1
ATOM 653 N N . LEU A 1 88 ? 10.828 -5.310 4.368 1.00 91.31 88 LEU A N 1
ATOM 654 C CA . LEU A 1 88 ? 11.202 -4.656 3.120 1.00 91.31 88 LEU A CA 1
ATOM 655 C C . LEU A 1 88 ? 10.507 -3.297 3.023 1.00 91.31 88 LEU A C 1
ATOM 657 O O . LEU A 1 88 ? 9.297 -3.182 3.197 1.00 91.31 88 LEU A O 1
ATOM 661 N N . THR A 1 89 ? 11.278 -2.250 2.743 1.00 92.88 89 THR A N 1
ATOM 662 C CA . THR A 1 89 ? 10.748 -0.914 2.457 1.00 92.88 89 THR A CA 1
ATOM 663 C C . THR A 1 89 ? 11.154 -0.524 1.050 1.00 92.88 89 THR A C 1
ATOM 665 O O . THR A 1 89 ? 12.346 -0.446 0.758 1.00 92.88 89 THR A O 1
ATOM 668 N N . ILE A 1 90 ? 10.167 -0.251 0.203 1.00 93.06 90 ILE A N 1
ATOM 669 C CA . ILE A 1 90 ? 10.378 0.291 -1.135 1.00 93.06 90 ILE A CA 1
ATOM 670 C C . ILE A 1 90 ? 9.633 1.615 -1.192 1.00 93.06 90 ILE A C 1
ATOM 672 O O . ILE A 1 90 ? 8.402 1.654 -1.184 1.00 93.06 90 ILE A O 1
ATOM 676 N N . ASN A 1 91 ? 10.391 2.710 -1.195 1.00 92.88 91 ASN A N 1
ATOM 677 C CA . ASN A 1 91 ? 9.842 4.059 -1.163 1.00 92.88 91 ASN A CA 1
ATOM 678 C C . ASN A 1 91 ? 8.849 4.248 0.018 1.00 92.88 91 ASN A C 1
ATOM 680 O O . ASN A 1 91 ? 9.184 4.069 1.198 1.00 92.88 91 ASN A O 1
ATOM 684 N N . ASP A 1 92 ? 7.603 4.595 -0.291 1.00 92.75 92 ASP A N 1
ATOM 685 C CA . ASP A 1 92 ? 6.514 4.775 0.660 1.00 92.75 92 ASP A CA 1
ATOM 686 C C . ASP A 1 92 ? 5.728 3.492 0.991 1.00 92.75 92 ASP A C 1
ATOM 688 O O . ASP A 1 92 ? 4.743 3.571 1.729 1.00 92.75 92 ASP A O 1
ATOM 692 N N . VAL A 1 93 ? 6.154 2.325 0.501 1.00 95.19 93 VAL A N 1
ATOM 693 C CA . VAL A 1 93 ? 5.524 1.024 0.776 1.00 95.19 93 VAL A CA 1
ATOM 694 C C . VAL A 1 93 ? 6.389 0.204 1.728 1.00 95.19 93 VAL A C 1
ATOM 696 O O . VAL A 1 93 ? 7.576 -0.015 1.489 1.00 95.19 93 VAL A O 1
ATOM 699 N N . LEU A 1 94 ? 5.791 -0.239 2.832 1.00 94.81 94 LEU A N 1
ATOM 700 C CA . LEU A 1 94 ? 6.413 -1.121 3.817 1.00 94.81 94 LEU A CA 1
ATOM 701 C C . LEU A 1 94 ? 5.739 -2.483 3.735 1.00 94.81 94 LEU A C 1
ATOM 703 O O . LEU A 1 94 ? 4.538 -2.572 3.966 1.00 94.81 94 LEU A O 1
ATOM 707 N N . PHE A 1 95 ? 6.510 -3.522 3.460 1.00 93.69 95 PHE A N 1
ATOM 708 C CA . PHE A 1 95 ? 6.067 -4.908 3.505 1.00 93.69 95 PHE A CA 1
ATOM 709 C C . PHE A 1 95 ? 6.443 -5.508 4.856 1.00 93.69 95 PHE A C 1
ATOM 711 O O . PHE A 1 95 ? 7.552 -5.286 5.353 1.00 93.69 95 PHE A O 1
ATOM 718 N N . ASN A 1 96 ? 5.506 -6.243 5.444 1.00 89.81 96 ASN A N 1
ATOM 719 C CA . ASN A 1 96 ? 5.713 -7.039 6.641 1.00 89.81 96 ASN A CA 1
ATOM 720 C C . ASN A 1 96 ? 5.186 -8.448 6.363 1.00 89.81 96 ASN A C 1
ATOM 722 O O . ASN A 1 96 ? 3.996 -8.734 6.499 1.00 89.81 96 ASN A O 1
ATOM 726 N N . ASP A 1 97 ? 6.096 -9.328 5.964 1.00 88.25 97 ASP A N 1
ATOM 727 C CA . ASP A 1 97 ? 5.783 -10.712 5.617 1.00 88.25 97 ASP A CA 1
ATOM 728 C C . ASP A 1 97 ? 5.392 -11.547 6.842 1.00 88.25 97 ASP A C 1
ATOM 730 O O . ASP A 1 97 ? 4.692 -12.544 6.695 1.00 88.25 97 ASP A O 1
ATOM 734 N N . GLN A 1 98 ? 5.773 -11.145 8.060 1.00 83.88 98 GLN A N 1
ATOM 735 C CA . GLN A 1 98 ? 5.298 -11.818 9.274 1.00 83.88 98 GLN A CA 1
ATOM 736 C C . GLN A 1 98 ? 3.819 -11.523 9.531 1.00 83.88 98 GLN A C 1
ATOM 738 O O . GLN A 1 98 ? 3.063 -12.419 9.897 1.00 83.88 98 GLN A O 1
ATOM 743 N N . GLU A 1 99 ? 3.397 -10.278 9.306 1.00 82.62 99 GLU A N 1
ATOM 744 C CA . GLU A 1 99 ? 1.995 -9.863 9.424 1.00 82.62 99 GLU A CA 1
ATOM 745 C C . GLU A 1 99 ? 1.185 -10.090 8.135 1.00 82.62 99 GLU A C 1
ATOM 747 O O . GLU A 1 99 ? -0.010 -9.794 8.113 1.00 82.62 99 GLU A O 1
ATOM 752 N N . GLN A 1 100 ? 1.814 -10.625 7.077 1.00 89.00 100 GLN A N 1
ATOM 753 C CA . GLN A 1 100 ? 1.210 -10.879 5.761 1.00 89.00 100 GLN A CA 1
ATOM 754 C C . GLN A 1 100 ? 0.435 -9.659 5.240 1.00 89.00 100 GLN A C 1
ATOM 756 O O . GLN A 1 100 ? -0.715 -9.749 4.802 1.00 89.00 100 GLN A O 1
ATOM 761 N N . ALA A 1 101 ? 1.053 -8.483 5.351 1.00 89.62 101 ALA A N 1
ATOM 762 C CA . ALA A 1 101 ? 0.430 -7.219 4.999 1.00 89.62 101 ALA A CA 1
ATOM 763 C C . ALA A 1 101 ? 1.459 -6.183 4.537 1.00 89.62 101 ALA A C 1
ATOM 765 O O . ALA A 1 101 ? 2.647 -6.249 4.858 1.00 89.62 101 ALA A O 1
ATOM 766 N N . LEU A 1 102 ? 0.977 -5.189 3.792 1.00 94.50 102 LEU A N 1
ATOM 767 C CA . LEU A 1 102 ? 1.727 -4.005 3.396 1.00 94.50 102 LEU A CA 1
ATOM 768 C C . LEU A 1 102 ? 1.066 -2.725 3.905 1.00 94.50 102 LEU A C 1
ATOM 770 O O . LEU A 1 102 ? -0.156 -2.613 4.015 1.00 94.50 102 LEU A O 1
ATOM 774 N N . LEU A 1 103 ? 1.897 -1.725 4.180 1.00 92.38 103 LEU A N 1
ATOM 775 C CA . LEU A 1 103 ? 1.488 -0.374 4.521 1.00 92.38 103 LEU A CA 1
ATOM 776 C C . LEU A 1 103 ? 1.972 0.594 3.448 1.00 92.38 103 LEU A C 1
ATOM 778 O O . LEU A 1 103 ? 3.170 0.830 3.301 1.00 92.38 103 LEU A O 1
ATOM 782 N N . ILE A 1 104 ? 1.027 1.252 2.790 1.00 92.31 104 ILE A N 1
ATOM 783 C CA . ILE A 1 104 ? 1.291 2.408 1.941 1.00 92.31 104 ILE A CA 1
ATOM 784 C C . ILE A 1 104 ? 1.211 3.660 2.814 1.00 92.31 104 ILE A C 1
ATOM 786 O O . ILE A 1 104 ? 0.163 3.980 3.389 1.00 92.31 104 ILE A O 1
ATOM 790 N N . LYS A 1 105 ? 2.321 4.393 2.931 1.00 89.44 105 LYS A N 1
ATOM 791 C CA . LYS A 1 105 ? 2.367 5.661 3.665 1.00 89.44 105 LYS A CA 1
ATOM 792 C C . LYS A 1 105 ? 1.473 6.707 2.997 1.00 89.44 105 LYS A C 1
ATOM 794 O O . LYS A 1 105 ? 1.369 6.790 1.767 1.00 89.44 105 LYS A O 1
ATOM 799 N N . LYS A 1 106 ? 0.890 7.567 3.839 1.00 87.81 106 LYS A N 1
ATOM 800 C CA . LYS A 1 106 ? 0.217 8.794 3.398 1.00 87.81 106 LYS A CA 1
ATOM 801 C C . LYS A 1 106 ? 1.196 9.634 2.579 1.00 87.81 106 LYS A C 1
ATOM 803 O O . LYS A 1 106 ? 2.279 9.937 3.071 1.00 87.81 106 LYS A O 1
ATOM 808 N N . SER A 1 107 ? 0.766 10.094 1.410 1.00 83.62 107 SER A N 1
ATOM 809 C CA . SER A 1 107 ? 1.488 11.102 0.636 1.00 83.62 107 SER A CA 1
ATOM 810 C C . SER A 1 107 ? 0.601 12.316 0.419 1.00 83.62 107 SER A C 1
ATOM 812 O O . SER A 1 107 ? -0.513 12.210 -0.085 1.00 83.62 107 SER A O 1
ATOM 814 N N . ILE A 1 108 ? 1.096 13.487 0.816 1.00 85.31 108 ILE A N 1
ATOM 815 C CA . ILE A 1 108 ? 0.414 14.755 0.535 1.00 85.31 108 ILE A CA 1
ATOM 816 C C . ILE A 1 108 ? 0.589 15.118 -0.945 1.00 85.31 108 ILE A C 1
ATOM 818 O O . ILE A 1 108 ? -0.353 15.606 -1.556 1.00 85.31 108 ILE A O 1
ATOM 822 N N . MET A 1 109 ? 1.763 14.826 -1.522 1.00 83.94 109 MET A N 1
ATOM 823 C CA . MET A 1 109 ? 2.091 15.126 -2.920 1.00 83.94 109 MET A CA 1
ATOM 824 C C . MET A 1 109 ? 1.146 14.423 -3.898 1.00 83.94 109 MET A C 1
ATOM 826 O O . MET A 1 109 ? 0.656 15.059 -4.820 1.00 83.94 109 MET A O 1
ATOM 830 N N . PHE A 1 110 ? 0.842 13.148 -3.647 1.00 82.06 110 PHE A N 1
ATOM 831 C CA . PHE A 1 110 ? -0.051 12.343 -4.488 1.00 82.06 110 PHE A CA 1
ATOM 832 C C . PHE A 1 110 ? -1.489 12.270 -3.948 1.00 82.06 110 PHE A C 1
ATOM 834 O O . PHE A 1 110 ? -2.242 11.383 -4.332 1.00 82.06 110 PHE A O 1
ATOM 841 N N . ASN A 1 111 ? -1.866 13.146 -3.002 1.00 81.50 111 ASN A N 1
ATOM 842 C CA . ASN A 1 111 ? -3.182 13.147 -2.342 1.00 81.50 111 ASN A CA 1
ATOM 843 C C . ASN A 1 111 ? -3.652 11.746 -1.874 1.00 81.50 111 ASN A C 1
ATOM 845 O O . ASN A 1 111 ? -4.827 11.389 -1.952 1.00 81.50 111 ASN A O 1
ATOM 849 N N . ARG A 1 112 ? -2.711 10.934 -1.383 1.00 83.56 112 ARG A N 1
ATOM 850 C CA . ARG A 1 112 ? -2.917 9.521 -1.059 1.00 83.56 112 ARG A CA 1
ATOM 851 C C . ARG A 1 112 ? -3.053 9.339 0.456 1.00 83.56 112 ARG A C 1
ATOM 853 O O . ARG A 1 112 ? -2.132 9.725 1.191 1.00 83.56 112 ARG A O 1
ATOM 860 N N . PRO A 1 113 ? -4.154 8.755 0.969 1.00 81.81 113 PRO A N 1
ATOM 861 C CA . PRO A 1 113 ? -4.264 8.413 2.384 1.00 81.81 113 PRO A CA 1
ATOM 862 C C . PRO A 1 113 ? -3.297 7.279 2.756 1.00 81.81 113 PRO A C 1
ATOM 864 O O . PRO A 1 113 ? -2.714 6.626 1.898 1.00 81.81 113 PRO A O 1
ATOM 867 N N . GLN A 1 114 ? -3.106 7.051 4.055 1.00 85.00 114 GLN A N 1
ATOM 868 C CA . GLN A 1 114 ? -2.376 5.868 4.510 1.00 85.00 114 GLN A CA 1
ATOM 869 C C . GLN A 1 114 ? -3.283 4.635 4.387 1.00 85.00 114 GLN A C 1
ATOM 871 O O . GLN A 1 114 ? -4.419 4.690 4.861 1.00 85.00 114 GLN A O 1
ATOM 876 N N . SER A 1 115 ? -2.759 3.533 3.850 1.00 85.44 115 SER A N 1
ATOM 877 C CA . SER A 1 115 ? -3.505 2.281 3.656 1.00 85.44 115 SER A CA 1
ATOM 878 C C . SER A 1 115 ? -2.716 1.096 4.201 1.00 85.44 115 SER A C 1
ATOM 880 O O . SER A 1 115 ? -1.587 0.879 3.777 1.00 85.44 115 SER A O 1
ATOM 882 N N . LEU A 1 116 ? -3.304 0.344 5.134 1.00 87.38 116 LEU A N 1
ATOM 883 C CA . LEU A 1 116 ? -2.818 -0.971 5.563 1.00 87.38 116 LEU A CA 1
ATOM 884 C C . LEU A 1 116 ? -3.650 -2.027 4.831 1.00 87.38 116 LEU A C 1
ATOM 886 O O . LEU A 1 116 ? -4.878 -1.995 4.919 1.00 87.38 116 LEU A O 1
ATOM 890 N N . ILE A 1 117 ? -2.991 -2.902 4.082 1.00 88.50 117 ILE A N 1
ATOM 891 C CA . ILE A 1 117 ? -3.615 -3.862 3.169 1.00 88.50 117 ILE A CA 1
ATOM 892 C C . ILE A 1 117 ? -3.003 -5.225 3.465 1.00 88.50 117 ILE A C 1
ATOM 894 O O . ILE A 1 117 ? -1.784 -5.369 3.401 1.00 88.50 117 ILE A O 1
ATOM 898 N N . LYS A 1 118 ? -3.822 -6.223 3.796 1.00 91.75 118 LYS A N 1
ATOM 899 C CA . LYS A 1 118 ? -3.321 -7.592 3.925 1.00 91.75 118 LYS A CA 1
ATOM 900 C C . LYS A 1 118 ? -3.065 -8.189 2.553 1.00 91.75 118 LYS A C 1
ATOM 902 O O . LYS A 1 118 ? -3.800 -7.891 1.618 1.00 91.75 118 LYS A O 1
ATOM 907 N N . TYR A 1 119 ? -2.082 -9.074 2.443 1.00 92.38 119 TYR A N 1
ATOM 908 C CA . TYR A 1 119 ? -1.787 -9.777 1.194 1.00 92.38 119 TYR A CA 1
ATOM 909 C C . TYR A 1 119 ? -2.997 -10.577 0.713 1.00 92.38 119 TYR A C 1
ATOM 911 O O . TYR A 1 119 ? -3.349 -10.507 -0.458 1.00 92.38 119 TYR A O 1
ATOM 919 N N . GLU A 1 120 ? -3.707 -11.232 1.639 1.00 90.31 120 GLU A N 1
ATOM 920 C CA . GLU A 1 120 ? -4.933 -11.978 1.334 1.00 90.31 120 GLU A CA 1
ATOM 921 C C . GLU A 1 120 ? -6.062 -11.114 0.751 1.00 90.31 120 GLU A C 1
ATOM 923 O O . GLU A 1 120 ? -6.951 -11.663 0.106 1.00 90.31 120 GLU A O 1
ATOM 928 N N . ASP A 1 121 ? -6.042 -9.795 0.959 1.00 91.94 121 ASP A N 1
ATOM 929 C CA . ASP A 1 121 ? -7.065 -8.872 0.457 1.00 91.94 121 ASP A CA 1
ATOM 930 C C . ASP A 1 121 ? -6.734 -8.335 -0.945 1.00 91.94 121 ASP A C 1
ATOM 932 O O . ASP A 1 121 ? -7.600 -7.730 -1.584 1.00 91.94 121 ASP A O 1
ATOM 936 N N . ILE A 1 122 ? -5.507 -8.545 -1.433 1.00 92.75 122 ILE A N 1
ATOM 937 C CA . ILE A 1 122 ? -5.096 -8.148 -2.781 1.00 92.75 122 ILE A CA 1
ATOM 938 C C . ILE A 1 122 ? -5.563 -9.234 -3.753 1.00 92.75 122 ILE A C 1
ATOM 940 O O . ILE A 1 122 ? -5.243 -10.411 -3.596 1.00 92.75 122 ILE A O 1
ATOM 944 N N . ASP A 1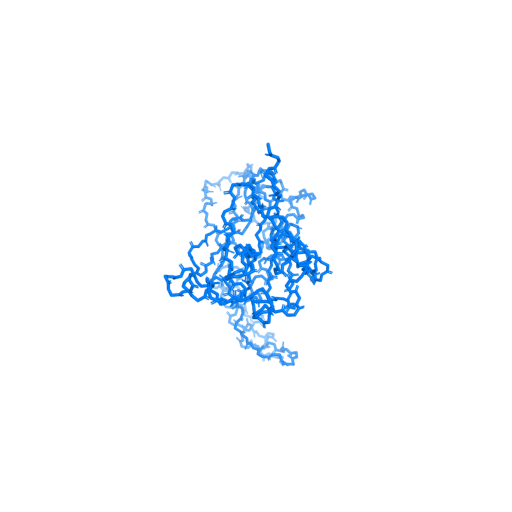 123 ? -6.369 -8.839 -4.731 1.00 90.31 123 ASP A N 1
ATOM 945 C CA . ASP A 1 123 ? -6.860 -9.722 -5.789 1.00 90.31 123 ASP A CA 1
ATOM 946 C C . ASP A 1 123 ? -5.854 -9.793 -6.941 1.00 90.31 123 ASP A C 1
ATOM 948 O O . ASP A 1 123 ? -5.470 -10.867 -7.394 1.00 90.31 123 ASP A O 1
ATOM 952 N N . SER A 1 124 ? -5.390 -8.627 -7.384 1.00 89.44 124 SER A N 1
ATOM 953 C CA . SER A 1 124 ? -4.384 -8.481 -8.430 1.00 89.44 124 SER A CA 1
ATOM 954 C C . SER A 1 124 ? -3.731 -7.101 -8.351 1.00 89.44 124 SER A C 1
ATOM 956 O O . SER A 1 124 ? -4.087 -6.260 -7.520 1.00 89.44 124 SER A O 1
ATOM 958 N N . TYR A 1 125 ? -2.758 -6.847 -9.220 1.00 90.25 125 TYR A N 1
ATOM 959 C CA . TYR A 1 125 ? -2.177 -5.522 -9.383 1.00 90.25 125 TYR A CA 1
ATOM 960 C C . TYR A 1 125 ? -1.931 -5.221 -10.863 1.00 90.25 125 TYR A C 1
ATOM 962 O O . TYR A 1 125 ? -1.757 -6.124 -11.679 1.00 90.25 125 TYR A O 1
ATOM 970 N N . THR A 1 126 ? -1.947 -3.942 -11.227 1.00 83.81 126 THR A N 1
ATOM 971 C CA . THR A 1 126 ? -1.635 -3.465 -12.575 1.00 83.81 126 THR A CA 1
ATOM 972 C C . THR A 1 126 ? -0.439 -2.523 -12.515 1.00 83.81 126 THR A C 1
ATOM 974 O O . THR A 1 126 ? -0.508 -1.483 -11.856 1.00 83.81 126 THR A O 1
ATOM 977 N N . PRO A 1 127 ? 0.672 -2.856 -13.187 1.00 83.75 127 PRO A N 1
ATOM 978 C CA . PRO A 1 127 ? 1.792 -1.940 -13.299 1.00 83.75 127 PRO A CA 1
ATOM 979 C C . PRO A 1 127 ? 1.438 -0.711 -14.151 1.00 83.75 127 PRO A C 1
ATOM 981 O O . PRO A 1 127 ? 0.838 -0.836 -15.219 1.00 83.75 127 PRO A O 1
ATOM 984 N N . ILE A 1 128 ? 1.834 0.480 -13.693 1.00 80.19 128 ILE A N 1
ATOM 985 C CA . ILE A 1 128 ? 1.656 1.749 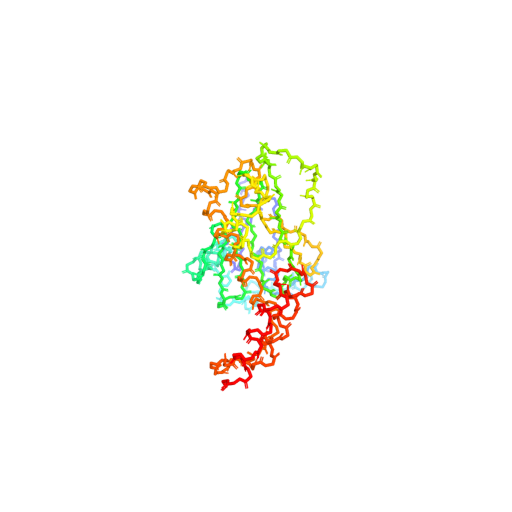-14.408 1.00 80.19 128 ILE A CA 1
ATOM 986 C C . ILE A 1 128 ? 2.991 2.185 -14.999 1.00 80.19 128 ILE A C 1
ATOM 988 O O . ILE A 1 128 ? 3.947 2.451 -14.264 1.00 80.19 128 ILE A O 1
ATOM 992 N N . PHE A 1 129 ? 3.012 2.361 -16.319 1.00 79.25 129 PHE A N 1
ATOM 993 C CA . PHE A 1 129 ? 4.131 2.943 -17.045 1.00 79.25 129 PHE A CA 1
ATOM 994 C C . PHE A 1 129 ? 3.641 3.786 -18.225 1.00 79.25 129 PHE A C 1
ATOM 996 O O . PHE A 1 129 ? 3.188 3.254 -19.240 1.00 79.25 129 PHE A O 1
ATOM 1003 N N . ASP A 1 130 ? 3.821 5.102 -18.118 1.00 77.44 130 ASP A N 1
ATOM 1004 C CA . ASP A 1 130 ? 3.563 6.035 -19.209 1.00 77.44 130 ASP A CA 1
ATOM 1005 C C . ASP A 1 130 ? 4.852 6.728 -19.640 1.00 77.44 130 ASP A C 1
ATOM 1007 O O . ASP A 1 130 ? 5.542 7.371 -18.843 1.00 77.44 130 ASP A O 1
ATOM 1011 N N . SER A 1 131 ? 5.164 6.668 -20.934 1.00 68.88 131 SER A N 1
ATOM 1012 C CA . SER A 1 131 ? 6.280 7.431 -21.493 1.00 68.88 131 SER A CA 1
ATOM 1013 C C . SER A 1 131 ? 5.995 8.936 -21.453 1.00 68.88 131 SER A C 1
ATOM 1015 O O . SER A 1 131 ? 4.878 9.377 -21.724 1.00 68.88 131 SER A O 1
ATOM 1017 N N . GLY A 1 132 ? 7.020 9.729 -21.160 1.00 69.88 132 GLY A N 1
ATOM 1018 C CA . GLY A 1 132 ? 7.013 11.180 -21.319 1.00 69.88 132 GLY A CA 1
ATOM 1019 C C . GLY A 1 132 ? 7.532 11.593 -22.697 1.00 69.88 132 GLY A C 1
ATOM 1020 O O . GLY A 1 132 ? 6.950 11.278 -23.736 1.00 69.88 132 GLY A O 1
ATOM 1021 N N . LYS A 1 133 ? 8.660 12.307 -22.730 1.00 66.31 133 LYS A N 1
ATOM 1022 C CA . LYS A 1 133 ? 9.327 12.737 -23.961 1.00 66.31 133 LYS A CA 1
ATOM 1023 C C . LYS A 1 133 ? 10.045 11.571 -24.637 1.00 66.31 133 LYS A C 1
ATOM 1025 O O . LYS A 1 133 ? 10.646 10.707 -23.999 1.00 66.31 133 LYS A O 1
ATOM 1030 N N . MET A 1 134 ? 10.025 11.609 -25.964 1.00 59.06 134 MET A N 1
ATOM 1031 C CA . MET A 1 134 ? 10.765 10.702 -26.837 1.00 59.06 134 MET A CA 1
ATOM 1032 C C . MET A 1 134 ? 11.899 11.476 -27.508 1.00 59.06 134 MET A C 1
ATOM 1034 O O . MET A 1 134 ? 11.692 12.616 -27.944 1.00 59.06 134 MET A O 1
ATOM 1038 N N . ARG A 1 135 ? 13.081 10.858 -27.646 1.00 54.22 135 ARG A N 1
ATOM 1039 C CA . ARG A 1 135 ? 14.197 11.480 -28.373 1.00 54.22 135 ARG A CA 1
ATOM 1040 C C . ARG A 1 135 ? 13.774 11.787 -29.813 1.00 54.22 135 ARG A C 1
ATOM 1042 O O . ARG A 1 135 ? 13.296 10.911 -30.532 1.00 54.22 135 ARG A O 1
ATOM 1049 N N . LYS A 1 136 ? 13.971 13.034 -30.256 1.00 42.16 136 LYS A N 1
ATOM 1050 C CA . LYS A 1 136 ? 13.691 13.456 -31.638 1.00 42.16 136 LYS A CA 1
ATOM 1051 C C . LYS A 1 136 ? 14.730 12.853 -32.592 1.00 42.16 136 LYS A C 1
ATOM 1053 O O . LYS A 1 136 ? 15.811 13.404 -32.760 1.00 42.16 136 LYS A O 1
ATOM 1058 N N . GLY A 1 137 ? 14.379 11.735 -33.222 1.00 44.66 137 GLY A N 1
ATOM 1059 C CA . GLY A 1 137 ? 15.092 11.104 -34.335 1.00 44.66 137 GLY A CA 1
ATOM 1060 C C . GLY A 1 137 ? 14.090 10.644 -35.395 1.00 44.66 137 GLY A C 1
ATOM 1061 O O . GLY A 1 137 ? 12.951 10.312 -35.073 1.00 44.66 137 GLY A O 1
ATOM 1062 N N . SER A 1 138 ? 14.474 10.714 -36.669 1.00 39.78 138 SER A N 1
ATOM 1063 C CA . SER A 1 138 ? 13.581 10.486 -37.808 1.00 39.78 138 SER A CA 1
ATOM 1064 C C . SER A 1 138 ? 12.921 9.100 -37.779 1.00 39.78 138 SER A C 1
ATOM 1066 O O . SER A 1 138 ? 13.614 8.095 -37.653 1.00 39.78 138 SER A O 1
ATOM 1068 N N . PHE A 1 139 ? 11.603 9.094 -38.015 1.00 40.47 139 PHE A N 1
ATOM 1069 C CA . PHE A 1 139 ? 10.714 7.945 -38.249 1.00 40.47 139 PHE A CA 1
ATOM 1070 C C . PHE A 1 139 ? 10.211 7.175 -37.018 1.00 40.47 139 PHE A C 1
ATOM 1072 O O . PHE A 1 139 ? 10.635 6.065 -36.718 1.00 40.47 139 PHE A O 1
ATOM 1079 N N . SER A 1 140 ? 9.161 7.704 -36.385 1.00 33.81 140 SER A N 1
ATOM 1080 C CA . SER A 1 140 ? 7.769 7.212 -36.522 1.00 33.81 140 SER A CA 1
ATOM 1081 C C . SER A 1 140 ? 6.969 7.431 -35.232 1.00 33.81 140 SER A C 1
ATOM 1083 O O . SER A 1 140 ? 7.417 7.136 -34.129 1.00 33.81 140 SER A O 1
ATOM 1085 N N . ARG A 1 141 ? 5.778 8.017 -35.398 1.00 46.28 141 ARG A N 1
ATOM 1086 C CA . ARG A 1 141 ? 4.782 8.261 -34.348 1.00 46.28 141 ARG A CA 1
ATOM 1087 C C . ARG A 1 141 ? 4.377 6.943 -33.683 1.00 46.28 141 ARG A C 1
ATOM 1089 O O . ARG A 1 141 ? 4.128 5.967 -34.381 1.00 46.28 141 ARG A O 1
ATOM 1096 N N . GLY A 1 142 ? 4.216 6.962 -32.366 1.00 42.31 142 GLY A N 1
ATOM 1097 C CA . GLY A 1 142 ? 3.557 5.894 -31.623 1.00 42.31 142 GLY A CA 1
ATOM 1098 C C . GLY A 1 142 ? 3.290 6.340 -30.195 1.00 42.31 142 GLY A C 1
ATOM 1099 O O . GLY A 1 142 ? 4.224 6.500 -29.418 1.00 42.31 142 GLY A O 1
ATOM 1100 N N . VAL A 1 143 ? 2.019 6.585 -29.881 1.00 40.62 143 VAL A N 1
ATOM 1101 C CA . VAL A 1 143 ? 1.519 6.628 -28.506 1.00 40.62 143 VAL A CA 1
ATOM 1102 C C . VAL A 1 143 ? 1.698 5.220 -27.944 1.00 40.62 143 VAL A C 1
ATOM 1104 O O . VAL A 1 143 ? 1.127 4.283 -28.494 1.00 40.62 143 VAL A O 1
ATOM 1107 N N . VAL A 1 144 ? 2.492 5.064 -26.888 1.00 41.75 144 VAL A N 1
ATOM 1108 C CA . VAL A 1 144 ? 2.438 3.872 -26.035 1.00 41.75 144 VAL A CA 1
ATOM 1109 C C . VAL A 1 144 ? 1.640 4.287 -24.807 1.00 41.75 144 VAL A C 1
ATOM 1111 O O . VAL A 1 144 ? 2.190 4.759 -23.821 1.00 41.75 144 VAL A O 1
ATOM 1114 N N . GLY A 1 145 ? 0.318 4.226 -24.941 1.00 37.12 145 GLY A N 1
ATOM 1115 C CA . GLY A 1 145 ? -0.597 4.198 -23.809 1.00 37.12 145 GLY A CA 1
ATOM 1116 C C . GLY A 1 145 ? -0.965 2.740 -23.583 1.00 37.12 145 GLY A C 1
ATOM 1117 O O . GLY A 1 145 ? -1.519 2.121 -24.489 1.00 37.12 145 GLY A O 1
ATOM 1118 N N . GLY A 1 146 ? -0.613 2.204 -22.415 1.00 40.94 146 GLY A N 1
ATOM 1119 C CA . GLY A 1 146 ? -0.920 0.830 -22.018 1.00 40.94 146 GLY A CA 1
ATOM 1120 C C . GLY A 1 146 ? 0.105 -0.199 -22.492 1.00 40.94 146 GLY A C 1
ATOM 1121 O O . GLY A 1 146 ? -0.204 -1.042 -23.328 1.00 40.94 146 GLY A O 1
ATOM 1122 N N . ALA A 1 147 ? 1.320 -0.156 -21.944 1.00 42.62 147 ALA A N 1
ATOM 1123 C CA . ALA A 1 147 ? 2.161 -1.348 -21.891 1.00 42.62 147 ALA A CA 1
ATOM 1124 C C . ALA A 1 147 ? 1.964 -2.000 -20.516 1.00 42.62 147 ALA A C 1
ATOM 1126 O O . ALA A 1 147 ? 2.141 -1.332 -19.499 1.00 42.62 147 ALA A O 1
ATOM 1127 N N . VAL A 1 148 ? 1.616 -3.291 -20.485 1.00 47.22 148 VAL A N 1
ATOM 1128 C CA . VAL A 1 148 ? 1.790 -4.131 -19.290 1.00 47.22 148 VAL A CA 1
ATOM 1129 C C . VAL A 1 148 ? 3.295 -4.273 -19.105 1.00 47.22 148 VAL A C 1
ATOM 1131 O O . VAL A 1 148 ? 3.931 -5.148 -19.689 1.00 47.22 148 VAL A O 1
ATOM 1134 N N . ALA A 1 149 ? 3.898 -3.321 -18.405 1.00 52.81 149 ALA A N 1
ATOM 1135 C CA . ALA A 1 149 ? 5.324 -3.339 -18.175 1.00 52.81 149 ALA A CA 1
ATOM 1136 C C . ALA A 1 149 ? 5.580 -4.151 -16.908 1.00 52.81 149 ALA A C 1
ATOM 1138 O O . ALA A 1 149 ? 5.432 -3.644 -15.799 1.00 52.81 149 ALA A O 1
ATOM 1139 N N . GLY A 1 150 ? 5.982 -5.411 -17.081 1.00 57.97 150 GLY A N 1
ATOM 1140 C CA . GLY A 1 150 ? 6.722 -6.134 -16.046 1.00 57.97 150 GLY A CA 1
ATOM 1141 C C . GLY A 1 150 ? 8.021 -5.390 -15.671 1.00 57.97 150 GLY A C 1
ATOM 1142 O O . GLY A 1 150 ? 8.162 -4.192 -15.939 1.00 57.97 150 GLY A O 1
ATOM 1143 N N . PRO A 1 151 ? 9.014 -6.055 -15.071 1.00 60.44 151 PRO A N 1
ATOM 1144 C CA . PRO A 1 151 ? 10.257 -5.392 -14.677 1.00 60.44 151 PRO A CA 1
ATOM 1145 C C . PRO A 1 151 ? 10.893 -4.590 -15.838 1.00 60.44 151 PRO A C 1
ATOM 1147 O O . PRO A 1 151 ? 11.222 -5.131 -16.892 1.00 60.44 151 PRO A O 1
ATOM 1150 N N . LEU A 1 152 ? 11.103 -3.283 -15.646 1.00 61.06 152 LEU A N 1
ATOM 1151 C CA . LEU A 1 152 ? 11.629 -2.315 -16.626 1.00 61.06 152 LEU A CA 1
ATOM 1152 C C . LEU A 1 152 ? 13.151 -2.437 -16.861 1.00 61.06 152 LEU A C 1
ATOM 1154 O O . LEU A 1 152 ? 13.760 -1.566 -17.489 1.00 61.06 152 LEU A O 1
ATOM 1158 N N . GLY A 1 153 ? 13.790 -3.502 -16.362 1.00 53.44 153 GLY A N 1
ATOM 1159 C CA . GLY A 1 153 ? 15.243 -3.707 -16.424 1.00 53.44 153 GLY A CA 1
ATOM 1160 C C . GLY A 1 153 ? 15.816 -3.713 -17.848 1.00 53.44 153 GLY A C 1
ATOM 1161 O O . GLY A 1 153 ? 16.926 -3.227 -18.068 1.00 53.44 153 GLY A O 1
ATOM 1162 N N . SER A 1 154 ? 15.041 -4.169 -18.838 1.00 51.25 154 SER A N 1
ATOM 1163 C CA . SER A 1 154 ? 15.447 -4.179 -20.249 1.00 51.25 154 SER A CA 1
ATOM 1164 C C . SER A 1 154 ? 15.407 -2.789 -20.892 1.00 51.25 154 SER A C 1
ATOM 1166 O O . SER A 1 154 ? 16.329 -2.438 -21.621 1.00 51.25 154 SER A O 1
ATOM 1168 N N . LEU A 1 155 ? 14.415 -1.953 -20.563 1.00 53.16 155 LEU A N 1
ATOM 1169 C CA . LEU A 1 155 ? 14.219 -0.621 -21.156 1.00 53.16 155 LEU A CA 1
ATOM 1170 C C . LEU A 1 155 ? 15.296 0.397 -20.748 1.00 53.16 155 LEU A C 1
ATOM 1172 O O . LEU A 1 155 ? 15.578 1.331 -21.501 1.00 53.16 155 LEU A O 1
ATOM 1176 N N . VAL A 1 156 ? 15.925 0.213 -19.582 1.00 47.59 156 VAL A N 1
ATOM 1177 C CA . VAL A 1 156 ? 17.041 1.058 -19.119 1.00 47.59 156 VAL A CA 1
ATOM 1178 C C . VAL A 1 156 ? 18.397 0.557 -19.646 1.00 47.59 156 VAL A C 1
ATOM 1180 O O . VAL A 1 156 ? 19.283 1.372 -19.913 1.00 47.59 156 VAL A O 1
ATOM 1183 N N . ALA A 1 157 ? 18.559 -0.753 -19.877 1.00 41.94 157 ALA A N 1
ATOM 1184 C CA . ALA A 1 157 ? 19.794 -1.343 -20.408 1.00 41.94 157 ALA A CA 1
ATOM 1185 C C . ALA A 1 157 ? 19.897 -1.303 -21.952 1.00 41.94 157 ALA A C 1
ATOM 1187 O O . ALA A 1 157 ? 20.997 -1.194 -22.490 1.00 41.94 157 ALA A O 1
ATOM 1188 N N . SER A 1 158 ? 18.775 -1.328 -22.684 1.00 39.78 158 SER A N 1
ATOM 1189 C CA . SER A 1 158 ? 18.729 -1.463 -24.153 1.00 39.78 158 SER A CA 1
ATOM 1190 C C . SER A 1 158 ? 18.751 -0.144 -24.937 1.00 39.78 158 SER A C 1
ATOM 1192 O O . SER A 1 158 ? 18.382 -0.111 -26.116 1.00 39.78 158 SER A O 1
ATOM 1194 N N . SER A 1 159 ? 19.201 0.966 -24.342 1.00 40.81 159 SER A N 1
ATOM 1195 C CA . SER A 1 159 ? 19.291 2.264 -25.045 1.00 40.81 159 SER A CA 1
ATOM 1196 C C . SER A 1 159 ? 20.255 2.274 -26.252 1.00 40.81 159 SER A C 1
ATOM 1198 O O . SER A 1 159 ? 20.378 3.285 -26.944 1.00 40.81 159 SER A O 1
ATOM 1200 N N . THR A 1 160 ? 20.873 1.136 -26.574 1.00 41.22 160 THR A N 1
ATOM 1201 C CA . THR A 1 160 ? 21.622 0.867 -27.806 1.00 41.22 160 THR A CA 1
ATOM 1202 C C . THR A 1 160 ? 20.760 0.436 -29.011 1.00 41.22 160 THR A C 1
ATOM 1204 O O . THR A 1 160 ? 21.304 0.313 -30.107 1.00 41.22 160 THR A O 1
ATOM 1207 N N . GLY A 1 161 ? 19.431 0.275 -28.894 1.00 37.75 161 GLY A N 1
ATOM 1208 C CA . GLY A 1 161 ? 18.591 -0.273 -29.977 1.00 37.75 161 GLY A CA 1
ATOM 1209 C C . GLY A 1 161 ? 17.327 0.518 -30.355 1.00 37.75 161 GLY A C 1
ATOM 1210 O O . GLY A 1 161 ? 16.232 0.207 -29.913 1.00 37.75 161 GLY A O 1
ATOM 1211 N N . LYS A 1 162 ? 17.460 1.496 -31.260 1.00 43.47 162 LYS A N 1
ATOM 1212 C CA . LYS A 1 162 ? 16.446 2.019 -32.218 1.00 43.47 162 LYS A CA 1
ATOM 1213 C C . LYS A 1 162 ? 15.084 2.601 -31.758 1.00 43.47 162 LYS A C 1
ATOM 1215 O O . LYS A 1 162 ? 14.465 3.252 -32.597 1.00 43.47 162 LYS A O 1
ATOM 1220 N N . LYS A 1 163 ? 14.643 2.523 -30.496 1.00 48.56 163 LYS A N 1
ATOM 1221 C CA . LYS A 1 163 ? 13.567 3.383 -29.929 1.00 48.56 163 LYS A CA 1
ATOM 1222 C C . LYS A 1 163 ? 13.812 3.634 -28.436 1.00 48.56 163 LYS A C 1
ATOM 1224 O O . LYS A 1 163 ? 13.539 2.770 -27.617 1.00 48.56 163 LYS A O 1
ATOM 1229 N N . SER A 1 164 ? 14.331 4.810 -28.072 1.00 55.75 164 SER A N 1
ATOM 1230 C CA . SER A 1 164 ? 14.646 5.145 -26.674 1.00 55.75 164 SER A CA 1
ATOM 1231 C C . SER A 1 164 ? 13.589 6.070 -26.067 1.00 55.75 164 SER A C 1
ATOM 1233 O O . SER A 1 164 ? 13.472 7.228 -26.489 1.00 55.75 164 SER A O 1
ATOM 1235 N N . ILE A 1 165 ? 12.863 5.580 -25.063 1.00 63.94 165 ILE A N 1
ATOM 1236 C CA . ILE A 1 165 ? 12.086 6.425 -24.149 1.00 63.94 165 ILE A CA 1
ATOM 1237 C C . ILE A 1 165 ? 13.084 7.345 -23.436 1.00 63.94 165 ILE A C 1
ATOM 1239 O O . ILE A 1 165 ? 14.103 6.875 -22.935 1.00 63.94 165 ILE A O 1
ATOM 1243 N N . GLU A 1 166 ? 12.866 8.662 -23.467 1.00 71.31 166 GLU A N 1
ATOM 1244 C CA . GLU A 1 166 ? 13.788 9.621 -22.835 1.00 71.31 166 GLU A CA 1
ATOM 1245 C C . GLU A 1 166 ? 13.382 9.892 -21.385 1.00 71.31 166 GLU A C 1
ATOM 1247 O O . GLU A 1 166 ? 14.231 9.985 -20.494 1.00 71.31 166 GLU A O 1
ATOM 1252 N N . SER A 1 167 ? 12.077 10.000 -21.143 1.00 78.06 167 SER A N 1
ATOM 1253 C CA . SER A 1 167 ? 11.514 10.206 -19.815 1.00 78.06 167 SER A CA 1
ATOM 1254 C C . SER A 1 167 ? 10.275 9.353 -19.578 1.00 78.06 167 SER A C 1
ATOM 1256 O O . SER A 1 167 ? 9.612 8.922 -20.519 1.00 78.06 167 SER A O 1
ATOM 1258 N N . ILE A 1 168 ? 9.960 9.144 -18.306 1.00 80.38 168 ILE A N 1
ATOM 1259 C CA . ILE A 1 168 ? 8.692 8.589 -17.832 1.00 80.38 168 ILE A CA 1
ATOM 1260 C C . ILE A 1 168 ? 7.827 9.757 -17.360 1.00 80.38 168 ILE A C 1
ATOM 1262 O O . ILE A 1 168 ? 8.360 10.663 -16.725 1.00 80.38 168 ILE A O 1
ATOM 1266 N N . SER A 1 169 ? 6.533 9.745 -17.670 1.00 83.00 169 SER A N 1
ATOM 1267 C CA . SER A 1 169 ? 5.558 10.725 -17.176 1.00 83.00 169 SER A CA 1
ATOM 1268 C C . SER A 1 169 ? 4.733 10.183 -16.007 1.00 83.00 169 SER A C 1
ATOM 1270 O O . SER A 1 169 ? 4.431 10.938 -15.086 1.00 83.00 169 SER A O 1
ATOM 1272 N N . ARG A 1 170 ? 4.417 8.878 -15.997 1.00 84.44 170 ARG A N 1
ATOM 1273 C CA . ARG A 1 170 ? 3.814 8.187 -14.845 1.00 84.44 170 ARG A CA 1
ATOM 1274 C C . ARG A 1 170 ? 4.459 6.829 -14.597 1.00 84.44 170 ARG A C 1
ATOM 1276 O O . ARG A 1 170 ? 4.697 6.075 -15.537 1.00 84.44 170 ARG A O 1
ATOM 1283 N N . LEU A 1 171 ? 4.723 6.531 -13.328 1.00 86.81 171 LEU A N 1
ATOM 1284 C CA . LEU A 1 171 ? 5.268 5.255 -12.867 1.00 86.81 171 LEU A CA 1
ATOM 1285 C C . LEU A 1 171 ? 4.586 4.866 -11.560 1.00 86.81 171 LEU A C 1
ATOM 1287 O O . LEU A 1 171 ? 4.514 5.700 -10.655 1.00 86.81 171 LEU A O 1
ATOM 1291 N N . GLY A 1 172 ? 4.124 3.627 -11.424 1.00 90.38 172 GLY A N 1
ATOM 1292 C CA . GLY A 1 172 ? 3.436 3.200 -10.208 1.00 90.38 172 GLY A CA 1
ATOM 1293 C C . GLY A 1 172 ? 2.783 1.830 -10.302 1.00 90.38 172 GLY A C 1
ATOM 1294 O O . GLY A 1 172 ? 3.046 1.077 -11.230 1.00 90.38 172 GLY A O 1
ATOM 1295 N N . ILE A 1 173 ? 1.924 1.531 -9.334 1.00 90.81 173 ILE A N 1
ATOM 1296 C CA . ILE A 1 173 ? 1.142 0.300 -9.236 1.00 90.81 173 ILE A CA 1
ATOM 1297 C C . ILE A 1 173 ? -0.301 0.668 -8.884 1.00 90.81 173 ILE A C 1
ATOM 1299 O O . ILE A 1 173 ? -0.519 1.410 -7.924 1.00 90.81 173 ILE A O 1
ATOM 1303 N N . ASP A 1 174 ? -1.269 0.118 -9.608 1.00 89.69 174 ASP A N 1
ATOM 1304 C CA . ASP A 1 174 ? -2.669 0.073 -9.186 1.00 89.69 174 ASP A CA 1
ATOM 1305 C C . ASP A 1 174 ? -2.939 -1.273 -8.503 1.00 89.69 174 ASP A C 1
ATOM 1307 O O . ASP A 1 174 ? -2.752 -2.335 -9.095 1.00 89.69 174 ASP A O 1
ATOM 1311 N N . PHE A 1 175 ? -3.333 -1.238 -7.231 1.00 89.75 175 PHE A N 1
ATOM 1312 C CA . PHE A 1 175 ? -3.726 -2.421 -6.468 1.00 89.75 175 PHE A CA 1
ATOM 1313 C C . PHE A 1 175 ? -5.229 -2.646 -6.600 1.00 89.75 175 PHE A C 1
ATOM 1315 O O . PHE A 1 175 ? -6.009 -1.760 -6.241 1.00 89.75 175 PHE A O 1
ATOM 1322 N N . HIS A 1 176 ? -5.628 -3.849 -7.005 1.00 89.00 176 HIS A N 1
ATOM 1323 C CA . HIS A 1 176 ? -7.026 -4.269 -7.072 1.00 89.00 176 HIS A CA 1
ATOM 1324 C C . HIS A 1 176 ? -7.332 -5.156 -5.872 1.00 89.00 176 HIS A C 1
ATOM 1326 O O . HIS A 1 176 ? -6.708 -6.202 -5.690 1.00 89.00 176 HIS A O 1
ATOM 1332 N N . LEU A 1 177 ? -8.253 -4.727 -5.011 1.00 90.94 177 LEU A N 1
ATOM 1333 C CA . LEU A 1 177 ? -8.627 -5.467 -3.807 1.00 90.94 177 LEU A CA 1
ATOM 1334 C C . LEU A 1 177 ? -9.866 -6.329 -4.047 1.00 90.94 177 LEU A C 1
ATOM 1336 O O . LEU A 1 177 ? -10.756 -5.970 -4.817 1.00 90.94 177 LEU A O 1
ATOM 1340 N N . LYS A 1 178 ? -9.975 -7.433 -3.303 1.00 90.00 178 LYS A N 1
ATOM 1341 C CA . LYS A 1 178 ? -11.098 -8.387 -3.405 1.00 90.00 178 LYS A CA 1
ATOM 1342 C C . LYS A 1 178 ? -12.467 -7.781 -3.094 1.00 90.00 178 LYS A C 1
ATOM 1344 O O . LYS A 1 178 ? -13.490 -8.311 -3.517 1.00 90.00 178 LYS A O 1
ATOM 1349 N N . ASP A 1 179 ? -12.503 -6.675 -2.353 1.00 87.12 179 ASP A N 1
ATOM 1350 C CA . ASP A 1 179 ? -13.730 -5.928 -2.061 1.00 87.12 179 ASP A CA 1
ATOM 1351 C C . ASP A 1 179 ? -14.109 -4.906 -3.150 1.00 87.12 179 ASP A C 1
ATOM 1353 O O . ASP A 1 179 ? -15.049 -4.128 -2.971 1.00 87.12 179 ASP A O 1
ATOM 1357 N N . GLY A 1 180 ? -13.396 -4.911 -4.280 1.00 81.94 180 GLY A N 1
ATOM 1358 C CA . GLY A 1 180 ? -13.627 -4.036 -5.426 1.00 81.94 180 GLY A CA 1
ATOM 1359 C C . GLY A 1 180 ? -13.014 -2.642 -5.289 1.00 81.94 180 GLY A C 1
ATOM 1360 O O . GLY A 1 180 ? -13.219 -1.808 -6.169 1.00 81.94 180 GLY A O 1
ATOM 1361 N N . ARG A 1 181 ? -12.283 -2.348 -4.204 1.00 86.62 181 ARG A N 1
ATOM 1362 C CA . ARG A 1 181 ? -11.517 -1.100 -4.100 1.00 86.62 181 ARG A CA 1
ATOM 1363 C C . ARG A 1 181 ? -10.268 -1.159 -4.974 1.00 86.62 181 ARG A C 1
ATOM 1365 O O . ARG A 1 181 ? -9.567 -2.164 -5.003 1.00 86.62 181 ARG A O 1
ATOM 1372 N N . GLU A 1 182 ? -9.948 -0.023 -5.579 1.00 85.44 182 GLU A N 1
ATOM 1373 C CA . GLU A 1 182 ? -8.695 0.207 -6.295 1.00 85.44 182 GLU A CA 1
ATOM 1374 C C . GLU A 1 182 ? -7.846 1.219 -5.517 1.00 85.44 182 GLU A C 1
ATOM 1376 O O . GLU A 1 182 ? -8.353 2.239 -5.033 1.00 85.44 182 GLU A O 1
ATOM 1381 N N . ILE A 1 183 ? -6.558 0.925 -5.341 1.00 86.62 183 ILE A N 1
ATOM 1382 C CA . ILE A 1 183 ? -5.615 1.811 -4.652 1.00 86.62 183 ILE A CA 1
ATOM 1383 C C . ILE A 1 183 ? -4.442 2.094 -5.578 1.00 86.62 183 ILE A C 1
ATOM 1385 O O . ILE A 1 183 ? -3.600 1.234 -5.805 1.00 86.62 183 ILE A O 1
ATOM 1389 N N . GLN A 1 184 ? -4.347 3.338 -6.034 1.00 87.00 184 GLN A N 1
ATOM 1390 C CA . GLN A 1 184 ? -3.241 3.794 -6.862 1.00 87.00 184 GLN A CA 1
ATOM 1391 C C . GLN A 1 184 ? -2.036 4.232 -6.018 1.00 87.00 184 GLN A C 1
ATOM 1393 O O . GLN A 1 184 ? -2.132 5.080 -5.120 1.00 87.00 184 GLN A O 1
ATOM 1398 N N . PHE A 1 185 ? -0.869 3.686 -6.345 1.00 91.44 185 PHE A N 1
ATOM 1399 C CA . PHE A 1 185 ? 0.421 4.052 -5.781 1.00 91.44 185 PHE A CA 1
ATOM 1400 C C . PHE A 1 185 ? 1.363 4.552 -6.882 1.00 91.44 185 PHE A C 1
ATOM 1402 O O . PHE A 1 185 ? 1.997 3.767 -7.579 1.00 91.44 185 PHE A O 1
ATOM 1409 N N . LEU A 1 186 ? 1.486 5.874 -7.016 1.00 90.75 186 LEU A N 1
ATOM 1410 C CA . LEU A 1 186 ? 2.441 6.496 -7.934 1.00 90.75 186 LEU A CA 1
ATOM 1411 C C . LEU A 1 186 ? 3.799 6.728 -7.260 1.00 90.75 186 LEU A C 1
ATOM 1413 O O . LEU A 1 186 ? 3.880 7.266 -6.152 1.00 90.75 186 LEU A O 1
ATOM 1417 N N . LEU A 1 187 ? 4.852 6.343 -7.978 1.00 90.88 187 LEU A N 1
ATOM 1418 C CA . LEU A 1 187 ? 6.248 6.719 -7.756 1.00 90.88 187 LEU A CA 1
ATOM 1419 C C . LEU A 1 187 ? 6.571 8.037 -8.477 1.00 90.88 187 LEU A C 1
ATOM 1421 O O . LEU A 1 187 ? 7.338 8.855 -7.970 1.00 90.88 187 LEU A O 1
ATOM 1425 N N . ALA A 1 188 ? 5.965 8.256 -9.648 1.00 89.12 188 ALA A N 1
ATOM 1426 C CA . ALA A 1 188 ? 6.096 9.481 -10.429 1.00 89.12 188 ALA A CA 1
ATOM 1427 C C . ALA A 1 188 ? 4.792 9.823 -11.160 1.00 89.12 188 ALA A C 1
ATOM 1429 O O . ALA A 1 188 ? 4.105 8.935 -11.659 1.00 89.12 188 ALA A O 1
ATOM 1430 N N . GLU A 1 189 ? 4.503 11.121 -11.258 1.00 87.25 189 GLU A N 1
ATOM 1431 C CA . GLU A 1 189 ? 3.410 11.700 -12.062 1.00 87.25 189 GLU A CA 1
ATOM 1432 C C . GLU A 1 189 ? 3.885 12.963 -12.810 1.00 87.25 189 GLU A C 1
ATOM 1434 O O . GLU A 1 189 ? 3.137 13.893 -13.108 1.00 87.25 189 GLU A O 1
ATOM 1439 N N . THR A 1 190 ? 5.192 13.043 -13.046 1.00 83.69 190 THR A N 1
ATOM 1440 C CA . THR A 1 190 ? 5.847 14.139 -13.754 1.00 83.69 190 THR A CA 1
ATOM 1441 C C . THR A 1 190 ? 6.899 13.577 -14.698 1.00 83.69 190 THR A C 1
ATOM 1443 O O . THR A 1 190 ? 7.386 12.465 -14.509 1.00 83.69 190 THR A O 1
ATOM 1446 N N . ASP A 1 191 ? 7.270 14.359 -15.714 1.00 85.62 191 ASP A N 1
ATOM 1447 C CA . ASP A 1 191 ? 8.328 13.990 -16.655 1.00 85.62 191 ASP A CA 1
ATOM 1448 C C . ASP A 1 191 ? 9.689 13.856 -15.942 1.00 85.62 191 ASP A C 1
ATOM 1450 O O . ASP A 1 191 ? 10.339 14.856 -15.621 1.00 85.62 191 ASP A O 1
ATOM 1454 N N . VAL A 1 192 ? 10.165 12.621 -15.763 1.00 85.56 192 VAL A N 1
ATOM 1455 C CA . VAL A 1 192 ? 11.480 12.302 -15.187 1.00 85.56 192 VAL A CA 1
ATOM 1456 C C . VAL A 1 192 ? 12.348 11.581 -16.210 1.00 85.56 192 VAL A C 1
ATOM 1458 O O . VAL A 1 192 ? 11.975 10.539 -16.745 1.00 85.56 192 VAL A O 1
ATOM 1461 N N . LYS A 1 193 ? 13.540 12.122 -16.482 1.00 84.94 193 LYS A N 1
ATOM 1462 C CA . LYS A 1 193 ? 14.503 11.505 -17.404 1.00 84.94 193 LYS A CA 1
ATOM 1463 C C . LYS A 1 193 ? 15.022 10.178 -16.861 1.00 84.94 193 LYS A C 1
ATOM 1465 O O . LYS A 1 193 ? 15.500 10.129 -15.728 1.00 84.94 193 LYS A O 1
ATOM 1470 N N . LEU A 1 194 ? 15.012 9.143 -17.695 1.00 77.75 194 LEU A N 1
ATOM 1471 C CA . LEU A 1 194 ? 15.433 7.789 -17.323 1.00 77.75 194 LEU A CA 1
ATOM 1472 C C . LEU A 1 194 ? 16.923 7.675 -16.986 1.00 77.75 194 LEU A C 1
ATOM 1474 O O . LEU A 1 194 ? 17.313 6.885 -16.133 1.00 77.75 194 LEU A O 1
ATOM 1478 N N . ASP A 1 195 ? 17.766 8.476 -17.636 1.00 77.75 195 ASP A N 1
ATOM 1479 C CA . ASP A 1 195 ? 19.213 8.471 -17.414 1.00 77.75 195 ASP A CA 1
ATOM 1480 C C . ASP A 1 195 ? 19.643 9.241 -16.157 1.00 77.75 195 ASP A C 1
ATOM 1482 O O . ASP A 1 195 ? 20.792 9.094 -15.728 1.00 77.75 195 ASP A O 1
ATOM 1486 N N . SER A 1 196 ? 18.732 10.009 -15.550 1.00 83.88 196 SER A N 1
ATOM 1487 C CA . SER A 1 196 ? 18.977 10.752 -14.315 1.00 83.88 196 SER A CA 1
ATOM 1488 C C . SER A 1 196 ? 19.050 9.829 -13.097 1.00 83.88 196 SER A C 1
ATOM 1490 O O . SER A 1 196 ? 18.461 8.751 -13.081 1.00 83.88 196 SER A O 1
ATOM 1492 N N . ILE A 1 197 ? 19.737 10.272 -12.039 1.00 86.00 197 ILE A N 1
ATOM 1493 C CA . ILE A 1 197 ? 19.822 9.535 -10.764 1.00 86.00 197 ILE A CA 1
ATOM 1494 C C . ILE A 1 197 ? 18.417 9.236 -10.223 1.00 86.00 197 ILE A C 1
ATOM 1496 O O . ILE A 1 197 ? 18.129 8.103 -9.849 1.00 86.00 197 ILE A O 1
ATOM 1500 N N . THR A 1 198 ? 17.526 10.232 -10.247 1.00 88.00 198 THR A N 1
ATOM 1501 C CA . THR A 1 198 ? 16.133 10.088 -9.809 1.00 88.00 198 THR A CA 1
ATOM 1502 C C . THR A 1 198 ? 15.364 9.099 -10.680 1.00 88.00 198 THR A C 1
ATOM 1504 O O . THR A 1 198 ? 14.685 8.235 -10.143 1.00 88.00 198 THR A O 1
ATOM 1507 N N . GLY A 1 199 ? 15.498 9.176 -12.007 1.00 85.56 199 GLY A N 1
ATOM 1508 C CA . GLY A 1 199 ? 14.840 8.238 -12.920 1.00 85.56 199 GLY A CA 1
ATOM 1509 C C . GLY A 1 199 ? 15.277 6.794 -12.690 1.00 85.56 199 GLY A C 1
ATOM 1510 O O . GLY A 1 199 ? 14.432 5.911 -12.588 1.00 85.56 199 GLY A O 1
ATOM 1511 N N . ARG A 1 200 ? 16.583 6.558 -12.521 1.00 83.56 200 ARG A N 1
ATOM 1512 C CA . ARG A 1 200 ? 17.121 5.224 -12.211 1.00 83.56 200 ARG A CA 1
ATOM 1513 C C . ARG A 1 200 ? 16.616 4.696 -10.872 1.00 83.56 200 ARG A C 1
ATOM 1515 O O . ARG A 1 200 ? 16.224 3.540 -10.807 1.00 83.56 200 ARG A O 1
ATOM 1522 N N . ALA A 1 201 ? 16.597 5.537 -9.835 1.00 87.88 201 ALA A N 1
ATOM 1523 C CA . ALA A 1 201 ? 16.088 5.156 -8.519 1.00 87.88 201 ALA A CA 1
ATOM 1524 C C . ALA A 1 201 ? 14.592 4.801 -8.560 1.00 87.88 201 ALA A C 1
ATOM 1526 O O . ALA A 1 201 ? 14.188 3.796 -7.993 1.00 87.88 201 ALA A O 1
ATOM 1527 N N . LEU A 1 202 ? 13.782 5.579 -9.284 1.00 89.19 202 LEU A N 1
ATOM 1528 C CA . LEU A 1 202 ? 12.352 5.302 -9.448 1.00 89.19 202 LEU A CA 1
ATOM 1529 C C . LEU A 1 202 ? 12.098 3.994 -10.205 1.00 89.19 202 LEU A C 1
ATOM 1531 O O . LEU A 1 202 ? 11.201 3.245 -9.834 1.00 89.19 202 LEU A O 1
ATOM 1535 N N . VAL A 1 203 ? 12.885 3.707 -11.247 1.00 85.56 203 VAL A N 1
ATOM 1536 C CA . VAL A 1 203 ? 12.791 2.435 -11.979 1.00 85.56 203 VAL A CA 1
ATOM 1537 C C . VAL A 1 203 ? 13.238 1.253 -11.115 1.00 85.56 203 VAL A C 1
ATOM 1539 O O . VAL A 1 203 ? 12.614 0.198 -11.167 1.00 85.56 203 VAL A O 1
ATOM 1542 N N . ASP A 1 204 ? 14.285 1.418 -10.309 1.00 87.38 204 ASP A N 1
ATOM 1543 C CA . ASP A 1 204 ? 14.734 0.392 -9.363 1.00 87.38 204 ASP A CA 1
ATOM 1544 C C . ASP A 1 204 ? 13.664 0.098 -8.294 1.00 87.38 204 ASP A C 1
ATOM 1546 O O . ASP A 1 204 ? 13.306 -1.060 -8.087 1.00 87.38 204 ASP A O 1
ATOM 1550 N N . ASP A 1 205 ? 13.075 1.138 -7.691 1.00 92.56 205 ASP A N 1
ATOM 1551 C CA . ASP A 1 205 ? 11.942 1.008 -6.762 1.00 92.56 205 ASP A CA 1
ATOM 1552 C C . ASP A 1 205 ? 10.745 0.309 -7.429 1.00 92.56 205 ASP A C 1
ATOM 1554 O O . ASP A 1 205 ? 10.143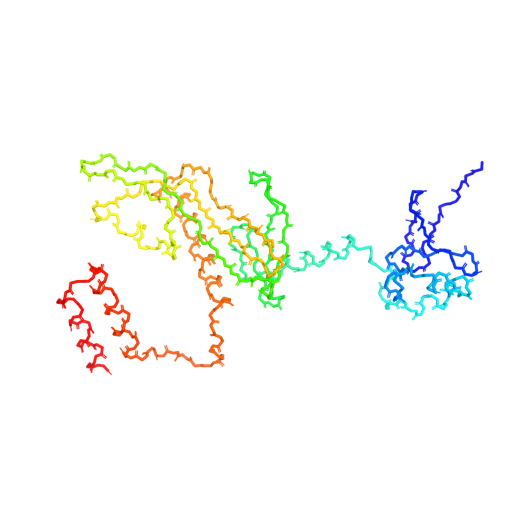 -0.594 -6.850 1.00 92.56 205 ASP A O 1
ATOM 1558 N N . TYR A 1 206 ? 10.407 0.691 -8.663 1.00 89.81 206 TYR A N 1
ATOM 1559 C CA . TYR A 1 206 ? 9.337 0.054 -9.429 1.00 89.81 206 TYR A CA 1
ATOM 1560 C C . TYR A 1 206 ? 9.598 -1.436 -9.657 1.00 89.81 206 TYR A C 1
ATOM 1562 O O . TYR A 1 206 ? 8.722 -2.255 -9.393 1.00 89.81 206 TYR A O 1
ATOM 1570 N N . ASN A 1 207 ? 10.804 -1.802 -10.100 1.00 87.31 207 ASN A N 1
ATOM 1571 C CA . ASN A 1 207 ? 11.154 -3.198 -10.361 1.00 87.31 207 ASN A CA 1
ATOM 1572 C C . ASN A 1 207 ? 11.059 -4.040 -9.092 1.00 87.31 207 ASN A C 1
ATOM 1574 O O . ASN A 1 207 ? 10.477 -5.118 -9.124 1.00 87.31 207 ASN A O 1
ATOM 1578 N N . LYS A 1 208 ? 11.565 -3.517 -7.971 1.00 91.50 208 LYS A N 1
ATOM 1579 C CA . LYS A 1 208 ? 11.470 -4.183 -6.669 1.00 91.50 208 LYS A CA 1
ATOM 1580 C C . LYS A 1 208 ? 10.022 -4.357 -6.216 1.00 91.50 208 LYS A C 1
ATOM 1582 O O . LYS A 1 208 ? 9.707 -5.362 -5.585 1.00 91.50 208 LYS A O 1
ATOM 1587 N N . LEU A 1 209 ? 9.142 -3.394 -6.511 1.00 92.31 209 LEU A N 1
ATOM 1588 C CA . LEU A 1 209 ? 7.714 -3.511 -6.199 1.00 92.31 209 LEU A CA 1
ATOM 1589 C C . LEU A 1 209 ? 7.058 -4.608 -7.029 1.00 92.31 209 LEU A C 1
ATOM 1591 O O . LEU A 1 209 ? 6.388 -5.457 -6.453 1.00 92.31 209 LEU A O 1
ATOM 1595 N N . VAL A 1 210 ? 7.272 -4.603 -8.345 1.00 89.50 210 VAL A N 1
ATOM 1596 C CA . VAL A 1 210 ? 6.744 -5.627 -9.259 1.00 89.50 210 VAL A CA 1
ATOM 1597 C C . VAL A 1 210 ? 7.235 -7.013 -8.840 1.00 89.50 210 VAL A C 1
ATOM 1599 O O . VAL A 1 210 ? 6.417 -7.889 -8.604 1.00 89.50 210 VAL A O 1
ATOM 1602 N N . GLU A 1 211 ? 8.541 -7.184 -8.614 1.00 90.31 211 GLU A N 1
ATOM 1603 C CA . GLU A 1 211 ? 9.130 -8.455 -8.169 1.00 90.31 211 GLU A CA 1
ATOM 1604 C C . GLU A 1 211 ? 8.547 -8.929 -6.831 1.00 90.31 211 GLU A C 1
ATOM 1606 O O . GLU A 1 211 ? 8.169 -10.094 -6.681 1.00 90.31 211 GLU A O 1
ATOM 1611 N N . LYS A 1 212 ? 8.422 -8.023 -5.851 1.00 93.25 212 LYS A N 1
ATOM 1612 C CA . LYS A 1 212 ? 7.812 -8.371 -4.568 1.00 93.25 212 LYS A CA 1
ATOM 1613 C C . LYS A 1 212 ? 6.356 -8.786 -4.750 1.00 93.25 212 LYS A C 1
ATOM 1615 O O . LYS A 1 212 ? 5.951 -9.763 -4.131 1.00 93.25 212 LYS A O 1
ATOM 1620 N N . LEU A 1 213 ? 5.576 -8.080 -5.566 1.00 91.56 213 LEU A N 1
ATOM 1621 C CA . LEU A 1 213 ? 4.169 -8.405 -5.791 1.00 91.56 213 LEU A CA 1
ATOM 1622 C C . LEU A 1 213 ? 4.015 -9.716 -6.556 1.00 91.56 213 LEU A C 1
ATOM 1624 O O . LEU A 1 213 ? 3.239 -10.555 -6.119 1.00 91.56 213 LEU A O 1
ATOM 1628 N N . ASP A 1 214 ? 4.813 -9.955 -7.595 1.00 89.25 214 ASP A N 1
ATOM 1629 C CA . ASP A 1 214 ? 4.858 -11.240 -8.299 1.00 89.25 214 ASP A CA 1
ATOM 1630 C C . ASP A 1 214 ? 5.118 -12.402 -7.337 1.00 89.25 214 ASP A C 1
ATOM 1632 O O . ASP A 1 214 ? 4.440 -13.422 -7.416 1.00 89.25 214 ASP A O 1
ATOM 1636 N N . SER A 1 215 ? 6.019 -12.233 -6.361 1.00 89.88 215 SER A N 1
ATOM 1637 C CA . SER A 1 215 ? 6.275 -13.264 -5.345 1.00 89.88 215 SER A CA 1
ATOM 1638 C C . SER A 1 215 ? 5.080 -13.557 -4.426 1.00 89.88 215 SER A C 1
ATOM 1640 O O . SER A 1 215 ? 5.019 -14.642 -3.859 1.00 89.88 215 SER A O 1
ATOM 1642 N N . LEU A 1 216 ? 4.130 -12.623 -4.280 1.00 87.44 216 LEU A N 1
ATOM 1643 C CA . LEU A 1 216 ? 2.903 -12.835 -3.498 1.00 87.44 216 LEU A CA 1
ATOM 1644 C C . LEU A 1 216 ? 1.841 -13.614 -4.283 1.00 87.44 216 LEU A C 1
ATOM 1646 O O . LEU A 1 216 ? 0.958 -14.214 -3.677 1.00 87.44 216 LEU A O 1
ATOM 1650 N N . PHE A 1 217 ? 1.903 -13.571 -5.616 1.00 78.50 217 PHE A N 1
ATOM 1651 C CA . PHE A 1 217 ? 0.952 -14.246 -6.506 1.00 78.50 217 PHE A CA 1
ATOM 1652 C C . PHE A 1 217 ? 1.547 -15.472 -7.199 1.00 78.50 217 PHE A C 1
ATOM 1654 O O . PHE A 1 217 ? 0.830 -16.188 -7.902 1.00 78.50 217 PHE A O 1
ATOM 1661 N N . ALA A 1 218 ? 2.842 -15.728 -7.010 1.00 75.25 218 ALA A N 1
ATOM 1662 C CA . ALA A 1 218 ? 3.470 -16.957 -7.447 1.00 75.25 218 ALA A CA 1
ATOM 1663 C C . ALA A 1 218 ? 2.736 -18.138 -6.788 1.00 75.25 218 ALA A C 1
ATOM 1665 O O . ALA A 1 218 ? 2.500 -18.109 -5.578 1.00 75.25 218 ALA A O 1
ATOM 1666 N N . PRO A 1 219 ? 2.336 -19.170 -7.552 1.00 54.72 219 PRO A N 1
ATOM 1667 C CA . PRO A 1 219 ? 1.768 -20.362 -6.949 1.00 54.72 219 PRO A CA 1
ATOM 1668 C C . PRO A 1 219 ? 2.782 -20.916 -5.948 1.00 54.72 219 PRO A C 1
ATOM 1670 O O . PRO A 1 219 ? 3.960 -21.035 -6.273 1.00 54.72 219 PRO A O 1
ATOM 1673 N N . GLU A 1 220 ? 2.316 -21.215 -4.736 1.00 46.62 220 GLU A N 1
ATOM 1674 C CA . GLU A 1 220 ? 3.102 -21.783 -3.642 1.00 46.62 220 GLU A CA 1
ATOM 1675 C C . GLU A 1 220 ? 3.768 -23.097 -4.086 1.00 46.62 220 GLU A C 1
ATOM 1677 O O . GLU A 1 220 ? 3.249 -24.192 -3.848 1.00 46.62 220 GLU A O 1
ATOM 1682 N N . THR A 1 221 ? 4.938 -23.028 -4.718 1.00 40.69 221 THR A N 1
ATOM 1683 C CA . THR A 1 221 ? 5.866 -24.151 -4.717 1.00 40.69 221 THR A CA 1
ATOM 1684 C C . THR A 1 221 ? 6.468 -24.153 -3.323 1.00 40.69 221 THR A C 1
ATOM 1686 O O . THR A 1 221 ? 7.411 -23.428 -3.014 1.00 40.69 221 THR A O 1
ATOM 1689 N N . SER A 1 222 ? 5.810 -24.900 -2.439 1.00 36.91 222 SER A N 1
ATOM 1690 C CA . SER A 1 222 ? 6.200 -25.143 -1.055 1.00 36.91 222 SER A CA 1
ATOM 1691 C C . SER A 1 222 ? 7.719 -25.172 -0.882 1.00 36.91 222 SER A C 1
ATOM 1693 O O . SER A 1 222 ? 8.406 -25.971 -1.520 1.00 36.91 222 SER A O 1
ATOM 1695 N N . ALA A 1 223 ? 8.211 -24.327 0.019 1.00 45.09 223 ALA A N 1
ATOM 1696 C CA . ALA A 1 223 ? 9.603 -24.226 0.420 1.00 45.09 223 ALA A CA 1
ATOM 1697 C C . ALA A 1 223 ? 10.283 -25.596 0.600 1.00 45.09 223 ALA A C 1
ATOM 1699 O O . ALA A 1 223 ? 10.060 -26.282 1.593 1.00 45.09 223 ALA A O 1
ATOM 1700 N N . SER A 1 224 ? 11.161 -25.967 -0.331 1.00 37.28 224 SER A N 1
ATOM 1701 C CA . SER A 1 224 ? 12.462 -26.590 -0.061 1.00 37.28 224 SER A CA 1
ATOM 1702 C C . SER A 1 224 ? 13.212 -26.815 -1.373 1.00 37.28 224 SER A C 1
ATOM 1704 O O . SER A 1 224 ? 12.615 -27.156 -2.386 1.00 37.28 224 SER A O 1
ATOM 1706 N N . SER A 1 225 ? 14.537 -26.716 -1.284 1.00 35.97 225 SER A N 1
ATOM 1707 C CA . SER A 1 225 ? 15.543 -27.034 -2.303 1.00 35.97 225 SER A CA 1
ATOM 1708 C C . SER A 1 225 ? 15.766 -25.987 -3.397 1.00 35.97 225 SER A C 1
ATOM 1710 O O . SER A 1 225 ? 14.848 -25.418 -3.970 1.00 35.97 225 SER A O 1
ATOM 1712 N N . ALA A 1 226 ? 17.048 -25.707 -3.629 1.00 47.06 226 ALA A 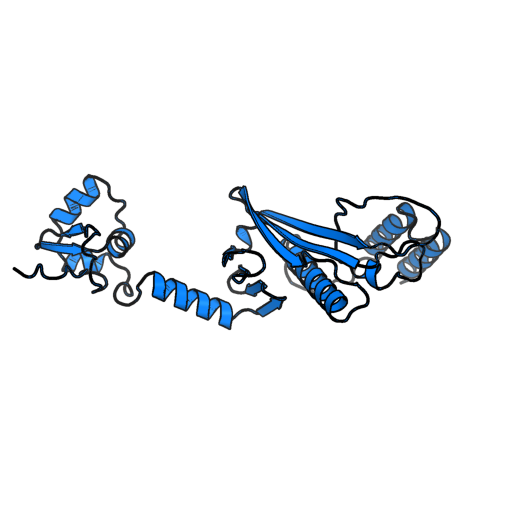N 1
ATOM 1713 C CA . ALA A 1 226 ? 17.535 -24.917 -4.742 1.00 47.06 226 ALA A CA 1
ATOM 1714 C C . ALA A 1 226 ? 16.970 -25.487 -6.051 1.00 47.06 226 ALA A C 1
ATOM 1716 O O . ALA A 1 226 ? 17.336 -26.596 -6.441 1.00 47.06 226 ALA A O 1
ATOM 1717 N N . GLU A 1 227 ? 16.072 -24.755 -6.710 1.00 40.97 227 GLU A N 1
ATOM 1718 C CA . GLU A 1 227 ? 15.566 -25.166 -8.014 1.00 40.97 227 GLU A CA 1
ATOM 1719 C C . GLU A 1 227 ? 16.643 -24.922 -9.069 1.00 40.97 227 GLU A C 1
ATOM 1721 O O . GLU A 1 227 ? 16.865 -23.817 -9.562 1.00 40.97 227 GLU A O 1
ATOM 1726 N N . ILE A 1 228 ? 17.324 -26.013 -9.404 1.00 45.75 228 ILE A N 1
ATOM 1727 C CA . ILE A 1 228 ? 17.879 -26.224 -10.731 1.00 45.75 228 ILE A CA 1
ATOM 1728 C C . ILE A 1 228 ? 16.671 -26.201 -11.675 1.00 45.75 228 ILE A C 1
ATOM 1730 O O . ILE A 1 228 ? 15.889 -27.153 -11.705 1.00 45.75 228 ILE A O 1
ATOM 1734 N N . LEU A 1 229 ? 16.485 -25.088 -12.387 1.00 48.00 229 LEU A N 1
ATOM 1735 C CA . LEU A 1 229 ? 15.520 -24.989 -13.478 1.00 48.00 229 LEU A CA 1
ATOM 1736 C C . LEU A 1 229 ? 15.755 -26.162 -14.436 1.00 48.00 229 LEU A C 1
ATOM 1738 O O . LEU A 1 229 ? 16.891 -26.437 -14.827 1.00 48.00 229 LEU A O 1
ATOM 1742 N N . SER A 1 230 ? 14.693 -26.889 -14.792 1.00 57.06 230 SER A N 1
ATOM 1743 C CA . SER A 1 230 ? 14.835 -27.963 -15.770 1.00 57.06 230 SER A CA 1
ATOM 1744 C C . SER A 1 230 ? 15.255 -27.340 -17.112 1.00 57.06 230 SER A C 1
ATOM 1746 O O . SER A 1 230 ? 14.653 -26.340 -17.525 1.00 57.06 230 SER A O 1
ATOM 1748 N N . PRO A 1 231 ? 16.242 -27.906 -17.835 1.00 64.12 231 PRO A N 1
ATOM 1749 C CA . PRO A 1 231 ? 16.681 -27.360 -19.122 1.00 64.12 231 PRO A CA 1
ATOM 1750 C C . PRO A 1 231 ? 15.538 -27.176 -20.132 1.00 64.12 231 PRO A C 1
ATOM 1752 O O . PRO A 1 231 ? 15.586 -26.325 -21.017 1.00 64.12 231 PRO A O 1
ATOM 1755 N N . VAL A 1 232 ? 14.458 -27.944 -19.974 1.00 68.69 232 VAL A N 1
ATOM 1756 C CA . VAL A 1 232 ? 13.257 -27.884 -20.811 1.00 68.69 232 VAL A CA 1
ATOM 1757 C C . VAL A 1 232 ? 12.456 -26.597 -20.588 1.00 68.69 232 VAL A C 1
ATOM 1759 O O . VAL A 1 232 ? 11.931 -26.036 -21.554 1.00 68.69 232 VAL A O 1
ATOM 1762 N N . ASP A 1 233 ? 12.367 -26.107 -19.352 1.00 67.94 233 ASP A N 1
ATOM 1763 C CA . ASP A 1 233 ? 11.630 -24.878 -19.039 1.00 67.94 233 ASP A CA 1
ATOM 1764 C C . ASP A 1 233 ? 12.401 -23.631 -19.486 1.00 67.94 233 ASP A C 1
ATOM 1766 O O . ASP A 1 233 ? 11.797 -22.665 -19.957 1.00 67.94 233 ASP A O 1
ATOM 1770 N N . GLU A 1 234 ? 13.734 -23.678 -19.447 1.00 70.25 234 GLU A N 1
ATOM 1771 C CA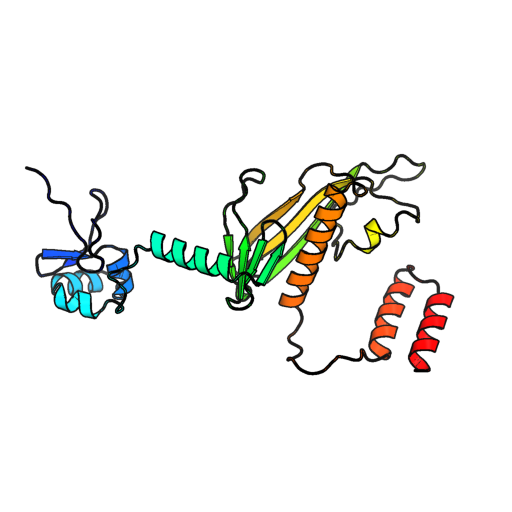 . GLU A 1 234 ? 14.583 -22.636 -20.029 1.00 70.25 234 GLU A CA 1
ATOM 1772 C C . GLU A 1 234 ? 14.456 -22.594 -21.555 1.00 70.25 234 GLU A C 1
ATOM 1774 O O . GLU A 1 234 ? 14.238 -21.525 -22.127 1.00 70.25 234 GLU A O 1
ATOM 1779 N N . ILE A 1 235 ? 14.476 -23.749 -22.231 1.00 79.44 235 ILE A N 1
ATOM 1780 C CA . ILE A 1 235 ? 14.274 -23.823 -23.688 1.00 79.44 235 ILE A CA 1
ATOM 1781 C C . ILE A 1 235 ? 12.903 -23.257 -24.096 1.00 79.44 235 ILE A C 1
ATOM 1783 O O . ILE A 1 235 ? 12.796 -22.633 -25.154 1.00 79.44 235 ILE A O 1
ATOM 1787 N N . ARG A 1 236 ? 11.858 -23.431 -23.272 1.00 76.50 236 ARG A N 1
ATOM 1788 C CA . ARG A 1 236 ? 10.524 -22.864 -23.540 1.00 76.50 236 ARG A CA 1
ATOM 1789 C C . ARG A 1 236 ? 10.542 -21.333 -23.496 1.00 76.50 236 ARG A C 1
ATOM 1791 O O . ARG A 1 236 ? 10.067 -20.714 -24.442 1.00 76.50 236 ARG A O 1
ATOM 1798 N N . LYS A 1 237 ? 11.190 -20.741 -22.487 1.00 76.38 237 LYS A N 1
ATOM 1799 C CA . LYS A 1 237 ? 11.373 -19.281 -22.375 1.00 76.38 237 LYS A CA 1
ATOM 1800 C C . LYS A 1 237 ? 12.196 -18.716 -23.534 1.00 76.38 237 LYS A C 1
ATOM 1802 O O . LYS A 1 237 ? 11.829 -17.712 -24.129 1.00 76.38 237 LYS A O 1
ATOM 1807 N N . TYR A 1 238 ? 13.283 -19.386 -23.918 1.00 73.88 238 TYR A N 1
ATOM 1808 C CA . TYR A 1 238 ? 14.087 -18.962 -25.070 1.00 73.88 238 TYR A CA 1
ATOM 1809 C C . TYR A 1 238 ? 13.319 -19.052 -26.394 1.00 73.88 238 TYR A C 1
ATOM 1811 O O . TYR A 1 238 ? 13.565 -18.256 -27.300 1.00 73.88 238 TYR A O 1
ATOM 1819 N N . LYS A 1 239 ? 12.376 -19.993 -26.511 1.00 78.56 239 LYS A N 1
ATOM 1820 C CA . LYS A 1 239 ? 11.528 -20.120 -27.696 1.00 78.56 239 LYS A CA 1
ATOM 1821 C C . LYS A 1 239 ? 10.517 -18.980 -27.784 1.00 78.56 239 LYS A C 1
ATOM 1823 O O . LYS A 1 239 ? 10.332 -18.440 -28.865 1.00 78.56 239 LYS A O 1
ATOM 1828 N N . GLU A 1 240 ? 9.932 -18.578 -26.661 1.00 75.75 240 GLU A N 1
ATOM 1829 C CA . GLU A 1 240 ? 9.051 -17.405 -26.599 1.00 75.75 240 GLU A CA 1
ATOM 1830 C C . GLU A 1 240 ? 9.797 -16.144 -27.064 1.00 75.75 240 GLU A C 1
ATOM 1832 O O . GLU A 1 240 ? 9.302 -15.417 -27.918 1.00 75.75 240 GLU A O 1
ATOM 1837 N N . LEU A 1 241 ? 11.054 -15.962 -26.642 1.00 69.25 241 LEU A N 1
ATOM 1838 C CA . LEU A 1 241 ? 11.898 -14.849 -27.098 1.00 69.25 241 LEU A CA 1
ATOM 1839 C C . LEU A 1 241 ? 12.242 -14.906 -28.601 1.00 69.25 241 LEU A C 1
ATOM 1841 O O . LEU A 1 241 ? 12.417 -13.865 -29.237 1.00 69.25 241 LEU A O 1
ATOM 1845 N N . LEU A 1 242 ? 12.365 -16.100 -29.187 1.00 69.94 242 LEU A N 1
ATOM 1846 C CA . LEU A 1 242 ? 12.539 -16.272 -30.634 1.00 69.94 242 LEU A CA 1
ATOM 1847 C C . LEU A 1 242 ? 11.251 -15.931 -31.394 1.00 69.94 242 LEU A C 1
ATOM 1849 O O . LEU A 1 242 ? 11.301 -15.219 -32.396 1.00 69.94 242 LEU A O 1
ATOM 1853 N N . ASP A 1 243 ? 10.109 -16.421 -30.913 1.00 69.06 243 ASP A N 1
ATOM 1854 C CA . ASP A 1 243 ? 8.795 -16.198 -31.524 1.00 69.06 243 ASP A CA 1
ATOM 1855 C C . ASP A 1 243 ? 8.389 -14.711 -31.445 1.00 69.06 243 ASP A C 1
ATOM 1857 O O . ASP A 1 243 ? 7.768 -14.173 -32.363 1.00 69.06 243 ASP A O 1
ATOM 1861 N N . GLU A 1 244 ? 8.830 -14.010 -30.398 1.00 74.38 244 GLU A N 1
ATOM 1862 C CA . GLU A 1 244 ? 8.722 -12.554 -30.242 1.00 74.38 244 GLU A CA 1
ATOM 1863 C C . GLU A 1 244 ? 9.739 -11.765 -31.092 1.00 74.38 244 GLU A C 1
ATOM 1865 O O . GLU A 1 244 ? 9.705 -10.533 -31.134 1.00 74.38 244 GLU A O 1
ATOM 1870 N N . GLY A 1 245 ? 10.647 -12.454 -31.793 1.00 63.00 245 GLY A N 1
ATOM 1871 C CA . GLY A 1 245 ? 11.678 -11.855 -32.643 1.00 63.00 245 GLY A CA 1
ATOM 1872 C C . GLY A 1 245 ? 12.780 -11.117 -31.875 1.00 63.00 245 GLY A C 1
ATOM 1873 O O . GLY A 1 245 ? 13.516 -10.328 -32.472 1.00 63.00 245 GLY A O 1
ATOM 1874 N N . ILE A 1 246 ? 12.883 -11.347 -30.561 1.00 69.56 246 ILE A N 1
ATOM 1875 C CA . ILE A 1 246 ? 13.922 -10.797 -29.678 1.00 69.56 246 ILE A CA 1
ATOM 1876 C C . ILE A 1 246 ? 15.242 -11.537 -29.903 1.00 69.56 246 ILE A C 1
ATOM 1878 O O . ILE A 1 246 ? 16.305 -10.916 -29.906 1.00 69.56 246 ILE A O 1
ATOM 1882 N N . LEU A 1 247 ? 15.168 -12.851 -30.122 1.00 69.25 247 LEU A N 1
ATOM 1883 C CA . LEU A 1 247 ? 16.296 -13.677 -30.538 1.00 69.25 247 LEU A CA 1
ATOM 1884 C C . LEU A 1 247 ? 16.209 -13.990 -32.023 1.00 69.25 247 LEU A C 1
ATOM 1886 O O . LEU A 1 247 ? 15.132 -14.186 -32.584 1.00 69.25 247 LEU A O 1
ATOM 1890 N N . THR A 1 248 ? 17.367 -14.097 -32.662 1.00 72.31 248 THR A N 1
ATOM 1891 C CA . THR A 1 248 ? 17.453 -14.705 -33.987 1.00 72.31 248 THR A CA 1
ATOM 1892 C C . THR A 1 248 ? 17.446 -16.230 -33.871 1.00 72.31 248 THR A C 1
ATOM 1894 O O . THR A 1 248 ? 17.862 -16.799 -32.860 1.00 72.31 248 THR A O 1
ATOM 1897 N N . GLN A 1 249 ? 17.023 -16.917 -34.937 1.00 77.31 249 GLN A N 1
ATOM 1898 C CA . GLN A 1 249 ? 16.994 -18.385 -34.984 1.00 77.31 249 GLN A CA 1
ATOM 1899 C C . GLN A 1 249 ? 18.348 -19.010 -34.593 1.00 77.31 249 GLN A C 1
ATOM 1901 O O . GLN A 1 249 ? 18.391 -19.984 -33.850 1.00 77.31 249 GLN A O 1
ATOM 1906 N N . ALA A 1 250 ? 19.458 -18.399 -35.022 1.00 77.81 250 ALA A N 1
ATOM 1907 C CA . ALA A 1 250 ? 20.807 -18.870 -34.717 1.00 77.81 250 ALA A CA 1
ATOM 1908 C C . ALA A 1 250 ? 21.180 -18.742 -33.225 1.00 77.81 250 ALA A C 1
ATOM 1910 O O . ALA A 1 250 ? 21.869 -19.609 -32.692 1.00 77.81 250 ALA A O 1
ATOM 1911 N N . GLU A 1 251 ? 20.723 -17.688 -32.543 1.00 72.31 251 GLU A N 1
ATOM 1912 C CA . GLU A 1 251 ? 20.981 -17.469 -31.112 1.00 72.31 251 GLU A CA 1
ATOM 1913 C C . GLU A 1 251 ? 20.150 -18.413 -30.241 1.00 72.31 251 GLU A C 1
ATOM 1915 O O . GLU A 1 251 ? 20.658 -18.966 -29.263 1.00 72.31 251 GLU A O 1
ATOM 1920 N N . PHE A 1 252 ? 18.897 -18.654 -30.638 1.00 86.56 252 PHE A N 1
ATOM 1921 C CA . PHE A 1 252 ? 18.048 -19.657 -30.005 1.00 86.56 252 PHE A CA 1
ATOM 1922 C C . PHE A 1 252 ? 18.646 -21.063 -30.135 1.00 86.56 252 PHE A C 1
ATOM 1924 O O . PHE A 1 252 ? 18.768 -21.776 -29.140 1.00 86.56 252 PHE A O 1
ATOM 1931 N N . ASP A 1 253 ? 19.071 -21.455 -31.339 1.00 81.56 253 ASP A N 1
ATOM 1932 C CA . ASP A 1 253 ? 19.602 -22.796 -31.589 1.00 81.56 253 ASP A CA 1
ATOM 1933 C C . ASP A 1 253 ? 20.936 -23.040 -30.861 1.00 81.56 253 ASP A C 1
ATOM 1935 O O . ASP A 1 253 ? 21.168 -24.141 -30.352 1.00 81.56 253 ASP A O 1
ATOM 1939 N N . ALA A 1 254 ? 21.785 -22.012 -30.733 1.00 81.12 254 ALA A N 1
ATOM 1940 C CA . ALA A 1 254 ? 23.017 -22.087 -29.949 1.00 81.12 254 ALA A CA 1
ATOM 1941 C C . ALA A 1 254 ? 22.735 -22.322 -28.455 1.00 81.12 254 ALA A C 1
ATOM 1943 O O . ALA A 1 254 ? 23.316 -23.231 -27.858 1.00 81.12 254 ALA A O 1
ATOM 1944 N N . LYS A 1 255 ? 21.801 -21.561 -27.865 1.00 77.75 255 LYS A N 1
ATOM 1945 C CA . LYS A 1 255 ? 21.423 -21.709 -26.451 1.00 77.75 255 LYS A CA 1
ATOM 1946 C C . LYS A 1 255 ? 20.686 -23.012 -26.173 1.00 77.75 255 LYS A C 1
ATOM 1948 O O . LYS A 1 255 ? 20.971 -23.680 -25.188 1.00 77.75 255 LYS A O 1
ATOM 1953 N N . LYS A 1 256 ? 19.798 -23.431 -27.073 1.00 82.94 256 LYS A N 1
ATOM 1954 C CA . LYS A 1 256 ? 19.114 -24.723 -26.985 1.00 82.94 256 LYS A CA 1
ATOM 1955 C C . LYS A 1 256 ? 20.100 -25.891 -26.989 1.00 82.94 256 LYS A C 1
ATOM 1957 O O . LYS A 1 256 ? 19.891 -26.850 -26.259 1.00 82.94 256 LYS A O 1
ATOM 1962 N N . LYS A 1 257 ? 21.161 -25.829 -27.799 1.00 84.50 257 LYS A N 1
ATOM 1963 C CA . LYS A 1 257 ? 22.191 -26.874 -27.830 1.00 84.50 257 LYS A CA 1
ATOM 1964 C C . LYS A 1 257 ? 23.003 -26.911 -26.532 1.00 84.50 257 LYS A C 1
ATOM 1966 O O . LYS A 1 257 ? 23.177 -27.985 -25.976 1.00 84.50 257 LYS A O 1
ATOM 1971 N N . GLU A 1 258 ? 23.417 -25.750 -26.028 1.00 74.94 258 GLU A N 1
ATOM 1972 C CA . GLU A 1 258 ? 24.128 -25.617 -24.746 1.00 74.94 258 GLU A CA 1
ATOM 1973 C C . GLU A 1 258 ? 23.313 -26.184 -23.569 1.00 74.94 258 GLU A C 1
ATOM 1975 O O . GLU A 1 258 ? 23.857 -26.881 -22.721 1.00 74.94 258 GLU A O 1
ATOM 1980 N N . LEU A 1 259 ? 21.998 -25.948 -23.558 1.00 77.31 259 LEU A N 1
ATOM 1981 C CA . LEU A 1 259 ? 21.082 -26.438 -22.521 1.00 77.31 259 LEU A CA 1
ATOM 1982 C C . LEU A 1 259 ? 20.737 -27.930 -22.645 1.00 77.31 259 LEU A C 1
ATOM 1984 O O . LEU A 1 259 ? 20.290 -28.527 -21.675 1.00 77.31 259 LEU A O 1
ATOM 1988 N N . LEU A 1 260 ? 20.908 -28.537 -23.822 1.00 75.56 260 LEU A N 1
ATOM 1989 C CA . LEU A 1 260 ? 20.678 -29.973 -24.035 1.00 75.56 260 LEU A CA 1
ATOM 1990 C C . LEU A 1 260 ? 21.950 -30.819 -23.862 1.00 75.56 260 LEU A C 1
ATOM 1992 O O . LEU A 1 260 ? 21.847 -32.041 -23.772 1.00 75.56 260 LEU A O 1
ATOM 1996 N N . GLU A 1 261 ? 23.130 -30.190 -23.867 1.00 72.75 261 GLU A N 1
ATOM 1997 C CA . GLU A 1 261 ? 24.437 -30.842 -23.684 1.00 72.75 261 GLU A CA 1
ATOM 1998 C C . GLU A 1 261 ? 24.978 -30.738 -22.236 1.00 72.75 261 GLU A C 1
ATOM 2000 O O . GLU A 1 261 ? 26.031 -31.311 -21.953 1.00 72.75 261 GLU A O 1
ATOM 2005 N N . ASN A 1 262 ? 24.253 -30.062 -21.333 1.00 51.91 262 ASN A N 1
ATOM 2006 C CA . ASN A 1 262 ? 24.478 -30.001 -19.876 1.00 51.91 262 ASN A CA 1
ATOM 2007 C C . ASN A 1 262 ? 23.501 -30.919 -19.126 1.00 51.91 262 ASN A C 1
ATOM 2009 O O . ASN A 1 262 ? 23.916 -31.491 -18.093 1.00 51.91 262 ASN A O 1
#

Radius of gyration: 28.29 Å; chains: 1; bounding box: 58×54×76 Å